Protein AF-A0A368FS95-F1 (afdb_monomer_lite)

Structure (mmCIF, N/CA/C/O backbone):
data_AF-A0A368FS95-F1
#
_entry.id   AF-A0A368FS95-F1
#
loop_
_atom_site.group_PDB
_atom_site.id
_atom_site.type_symbol
_atom_site.label_atom_id
_atom_site.label_alt_id
_atom_site.label_comp_id
_atom_site.label_asym_id
_atom_site.label_entity_id
_atom_site.label_seq_id
_atom_site.pdbx_PDB_ins_code
_atom_site.Cartn_x
_atom_site.Cartn_y
_atom_site.Cartn_z
_atom_site.occupancy
_atom_site.B_iso_or_equiv
_atom_site.auth_seq_id
_atom_site.auth_comp_id
_atom_site.auth_asym_id
_atom_site.auth_atom_id
_atom_site.pdbx_PDB_model_num
ATOM 1 N N . MET A 1 1 ? 1.425 19.452 -12.290 1.00 25.97 1 MET A N 1
ATOM 2 C CA . MET A 1 1 ? 1.099 18.019 -12.396 1.00 25.97 1 MET A CA 1
ATOM 3 C C . MET A 1 1 ? 2.419 17.287 -12.287 1.00 25.97 1 MET A C 1
ATOM 5 O O . MET A 1 1 ? 3.297 17.547 -13.099 1.00 25.97 1 MET A O 1
ATOM 9 N N . LYS A 1 2 ? 2.656 16.606 -11.173 1.00 27.77 2 LYS A N 1
ATOM 10 C CA . LYS A 1 2 ? 3.992 16.193 -10.752 1.00 27.77 2 LYS A CA 1
ATOM 11 C C . LYS A 1 2 ? 3.821 14.758 -10.257 1.00 27.77 2 LYS A C 1
ATOM 13 O O . LYS A 1 2 ? 3.167 14.538 -9.247 1.00 27.77 2 LYS A O 1
ATOM 18 N N . SER A 1 3 ? 4.196 13.835 -11.136 1.00 34.84 3 SER A N 1
ATOM 19 C CA . SER A 1 3 ? 3.917 12.409 -11.044 1.00 34.84 3 SER A CA 1
ATOM 20 C C . SER A 1 3 ? 4.800 11.733 -10.003 1.00 34.84 3 SER A C 1
ATOM 22 O O . SER A 1 3 ? 5.883 12.224 -9.679 1.00 34.84 3 SER A O 1
ATOM 24 N N . ILE A 1 4 ? 4.326 10.583 -9.523 1.00 44.59 4 ILE A N 1
ATOM 25 C CA . ILE A 1 4 ? 5.057 9.595 -8.723 1.00 44.59 4 ILE A CA 1
ATOM 26 C C . ILE A 1 4 ? 6.536 9.594 -9.111 1.00 44.59 4 ILE A C 1
ATOM 28 O O . ILE A 1 4 ? 6.865 9.210 -10.223 1.00 44.59 4 ILE A O 1
ATOM 32 N N . ARG A 1 5 ? 7.444 10.010 -8.224 1.00 46.88 5 ARG A N 1
ATOM 33 C CA . ARG A 1 5 ? 8.882 9.872 -8.485 1.00 46.88 5 ARG A CA 1
ATOM 34 C C . ARG A 1 5 ? 9.327 8.485 -8.059 1.00 46.88 5 ARG A C 1
ATOM 36 O O . ARG A 1 5 ? 9.843 8.320 -6.957 1.00 46.88 5 ARG A O 1
ATOM 43 N N . LEU A 1 6 ? 9.113 7.497 -8.926 1.00 62.00 6 LEU A N 1
ATOM 44 C CA . LEU A 1 6 ? 9.823 6.231 -8.766 1.00 62.00 6 LEU A CA 1
ATOM 45 C C . LEU A 1 6 ? 11.329 6.515 -8.919 1.00 62.00 6 LEU A C 1
ATOM 47 O O . LEU A 1 6 ? 11.703 7.406 -9.697 1.00 62.00 6 LEU A O 1
ATOM 51 N N . PRO A 1 7 ? 12.183 5.850 -8.123 1.00 66.31 7 PRO A N 1
ATOM 52 C CA . PRO A 1 7 ? 13.593 6.194 -8.043 1.00 66.31 7 PRO A CA 1
ATOM 53 C C . PRO A 1 7 ? 14.249 6.137 -9.424 1.00 66.31 7 PRO A C 1
ATOM 55 O O . PRO A 1 7 ? 14.104 5.165 -10.160 1.00 66.31 7 PRO A O 1
ATOM 58 N N . GLU A 1 8 ? 14.978 7.196 -9.786 1.00 80.12 8 GLU A N 1
ATOM 59 C CA . GLU A 1 8 ? 15.794 7.162 -10.998 1.00 80.12 8 GLU A CA 1
ATOM 60 C C . GLU A 1 8 ? 16.890 6.110 -10.822 1.00 80.12 8 GLU A C 1
ATOM 62 O O . GLU A 1 8 ? 17.510 6.012 -9.761 1.00 80.12 8 GLU A O 1
ATOM 67 N N . THR A 1 9 ? 17.160 5.348 -11.876 1.00 79.62 9 THR A N 1
ATOM 68 C CA . THR A 1 9 ? 18.248 4.371 -11.879 1.00 79.62 9 THR A CA 1
ATOM 69 C C . THR A 1 9 ? 19.207 4.674 -13.013 1.00 79.62 9 THR A C 1
ATOM 71 O O . THR A 1 9 ? 18.812 5.052 -14.119 1.00 79.62 9 THR A O 1
ATOM 74 N N . SER A 1 10 ? 20.498 4.551 -12.734 1.00 84.62 10 SER A N 1
ATOM 75 C CA . SER A 1 10 ? 21.539 4.714 -13.735 1.00 84.62 10 SER A CA 1
ATOM 76 C C . SER A 1 10 ? 22.687 3.776 -13.449 1.00 84.62 10 SER A C 1
ATOM 78 O O . SER A 1 10 ? 23.082 3.628 -12.294 1.00 84.62 10 SER A O 1
ATOM 80 N N . ASN A 1 11 ? 23.262 3.215 -14.500 1.00 84.69 11 ASN A N 1
ATOM 81 C CA . ASN A 1 11 ? 24.451 2.392 -14.403 1.00 84.69 11 ASN A CA 1
ATOM 82 C C . ASN A 1 11 ? 25.373 2.685 -15.583 1.00 84.69 11 ASN A C 1
ATOM 84 O O . ASN A 1 11 ? 24.894 2.922 -16.692 1.00 84.69 11 ASN A O 1
ATOM 88 N N . ASN A 1 12 ? 26.679 2.625 -15.338 1.00 83.81 12 ASN A N 1
ATOM 89 C CA . ASN A 1 12 ? 27.700 2.724 -16.370 1.00 83.81 12 ASN A CA 1
ATOM 90 C C . ASN A 1 12 ? 28.642 1.529 -16.238 1.00 83.81 12 ASN A C 1
ATOM 92 O O . ASN A 1 12 ? 29.345 1.405 -15.236 1.00 83.81 12 ASN A O 1
ATOM 96 N N . ASP A 1 13 ? 28.677 0.678 -17.255 1.00 81.31 13 ASP A N 1
ATOM 97 C CA . ASP A 1 13 ? 29.507 -0.526 -17.285 1.00 81.31 13 ASP A CA 1
ATOM 98 C C . ASP A 1 13 ? 30.261 -0.633 -18.621 1.00 81.31 13 ASP A C 1
ATOM 100 O O . ASP A 1 13 ? 30.094 0.169 -19.535 1.00 81.31 13 ASP A O 1
ATOM 104 N N . THR A 1 14 ? 31.129 -1.622 -18.778 1.00 81.50 14 THR A N 1
ATOM 105 C CA . THR A 1 14 ? 31.998 -1.831 -19.939 1.00 81.50 14 THR A CA 1
ATOM 106 C C . THR A 1 14 ? 31.221 -1.926 -21.253 1.00 81.50 14 THR A C 1
ATOM 108 O O . THR A 1 14 ? 31.706 -1.435 -22.275 1.00 81.50 14 THR A O 1
ATOM 111 N N . MET A 1 15 ? 30.026 -2.530 -21.228 1.00 82.38 15 MET A N 1
ATOM 112 C CA . MET A 1 15 ? 29.217 -2.818 -22.421 1.00 82.38 15 MET A CA 1
ATOM 113 C C . MET A 1 15 ? 27.905 -2.029 -22.518 1.00 82.38 15 MET A C 1
ATOM 115 O O . MET A 1 15 ? 27.348 -1.903 -23.611 1.00 82.38 15 MET A O 1
ATOM 119 N N . LEU A 1 16 ? 27.409 -1.508 -21.393 1.00 83.31 16 LEU A N 1
ATOM 120 C CA . LEU A 1 16 ? 26.091 -0.893 -21.290 1.00 83.31 16 LEU A CA 1
ATOM 121 C C . LEU A 1 16 ? 26.143 0.303 -20.338 1.00 83.31 16 LEU A C 1
ATOM 123 O O . LEU A 1 16 ? 26.479 0.144 -19.169 1.00 83.31 16 LEU A O 1
ATOM 127 N N . ASP A 1 17 ? 25.748 1.469 -20.838 1.00 87.50 17 ASP A N 1
ATOM 128 C CA . ASP A 1 17 ? 25.369 2.605 -19.997 1.00 87.50 17 ASP A CA 1
ATOM 129 C C . ASP A 1 17 ? 23.865 2.802 -20.107 1.00 87.50 17 ASP A C 1
ATOM 131 O O . ASP A 1 17 ? 23.317 2.779 -21.213 1.00 87.50 17 ASP A O 1
ATOM 135 N N . TYR A 1 18 ? 23.191 3.030 -18.987 1.00 87.75 18 TYR A N 1
ATOM 136 C CA . TYR A 1 18 ? 21.796 3.428 -19.017 1.00 87.75 18 TYR A CA 1
ATOM 137 C C . TYR A 1 18 ? 21.448 4.440 -17.937 1.00 87.75 18 TYR A C 1
ATOM 139 O O . TYR A 1 18 ? 22.040 4.486 -16.860 1.00 87.75 18 TYR A O 1
ATOM 147 N N . LYS A 1 19 ? 20.430 5.238 -18.240 1.00 89.88 19 LYS A N 1
ATOM 148 C CA . LYS A 1 19 ? 19.706 6.061 -17.280 1.00 89.88 19 LYS A CA 1
ATOM 149 C C . LYS A 1 19 ? 18.216 5.875 -17.531 1.00 89.88 19 LYS A C 1
ATOM 151 O O . LYS A 1 19 ? 17.791 5.965 -18.680 1.00 89.88 19 LYS A O 1
ATOM 156 N N . VAL A 1 20 ? 17.445 5.669 -16.472 1.00 87.19 20 VAL A N 1
ATOM 157 C CA . VAL A 1 20 ? 15.981 5.681 -16.471 1.00 87.19 20 VAL A CA 1
ATOM 158 C C . VAL A 1 20 ? 15.512 6.775 -15.522 1.00 87.19 20 VAL A C 1
ATOM 160 O O . VAL A 1 20 ? 15.996 6.874 -14.395 1.00 87.19 20 VAL A O 1
ATOM 163 N N . TRP A 1 21 ? 14.619 7.633 -16.000 1.00 87.44 21 TRP A N 1
ATOM 164 C CA . TRP A 1 21 ? 14.101 8.773 -15.250 1.00 87.44 21 TRP A CA 1
ATOM 165 C C . TRP A 1 21 ? 12.674 9.113 -15.679 1.00 87.44 21 TRP A C 1
ATOM 167 O O . TRP A 1 21 ? 12.154 8.546 -16.638 1.00 87.44 21 TRP A O 1
ATOM 177 N N . ASP A 1 22 ? 12.058 10.072 -14.983 1.00 83.56 22 ASP A N 1
ATOM 178 C CA . ASP A 1 22 ? 10.692 10.540 -15.277 1.00 83.56 22 ASP A CA 1
ATOM 179 C C . ASP A 1 22 ? 9.661 9.399 -15.283 1.00 83.56 22 ASP A C 1
ATOM 181 O O . ASP A 1 22 ? 8.761 9.337 -16.120 1.00 83.56 22 ASP A O 1
ATOM 185 N N . ILE A 1 23 ? 9.857 8.450 -14.369 1.00 80.50 23 ILE A N 1
ATOM 186 C CA . ILE A 1 23 ? 8.988 7.292 -14.213 1.00 80.50 23 ILE A CA 1
ATOM 187 C C . ILE A 1 23 ? 7.653 7.765 -13.622 1.00 80.50 23 ILE A C 1
ATOM 189 O O . ILE A 1 23 ? 7.665 8.582 -12.709 1.00 80.50 23 ILE A O 1
ATOM 193 N N . HIS A 1 24 ? 6.518 7.275 -14.115 1.00 76.94 24 HIS A N 1
ATOM 194 C CA . HIS A 1 24 ? 5.187 7.599 -13.597 1.00 76.94 24 HIS A CA 1
ATOM 195 C C . HIS A 1 24 ? 4.170 6.489 -13.876 1.00 76.94 24 HIS A C 1
ATOM 197 O O . HIS A 1 24 ? 4.343 5.729 -14.824 1.00 76.94 24 HIS A O 1
ATOM 203 N N . LEU A 1 25 ? 3.107 6.402 -13.064 1.00 79.75 25 LEU A N 1
ATOM 204 C CA . LEU A 1 25 ? 1.955 5.533 -13.338 1.00 79.75 25 LEU A CA 1
ATOM 205 C C . LEU A 1 25 ? 0.901 6.295 -14.145 1.00 79.75 25 LEU A C 1
ATOM 207 O O . LEU A 1 25 ? 0.580 7.436 -13.811 1.00 79.75 25 LEU A O 1
ATOM 211 N N . GLU A 1 26 ? 0.356 5.652 -15.172 1.00 76.62 26 GLU A N 1
ATOM 212 C CA . GLU A 1 26 ? -0.740 6.185 -15.989 1.00 76.62 26 GLU A CA 1
ATOM 213 C C . GLU A 1 26 ? -2.084 5.535 -15.633 1.00 76.62 26 GLU A C 1
ATOM 215 O O . GLU A 1 26 ? -3.048 6.250 -15.376 1.00 76.62 26 GLU A O 1
ATOM 220 N N . ASP A 1 27 ? -2.134 4.201 -15.535 1.00 77.38 27 ASP A N 1
ATOM 221 C CA . ASP A 1 27 ? -3.398 3.446 -15.471 1.00 77.38 27 ASP A CA 1
ATOM 222 C C . ASP A 1 27 ? -3.447 2.500 -14.259 1.00 77.38 27 ASP A C 1
ATOM 224 O O . ASP A 1 27 ? -3.485 1.286 -14.422 1.00 77.38 27 ASP A O 1
ATOM 228 N N . PHE A 1 28 ? -3.403 3.029 -13.034 1.00 81.25 28 PHE A N 1
ATOM 229 C CA . PHE A 1 28 ? -3.538 2.211 -11.820 1.00 81.25 28 PHE A CA 1
ATOM 230 C C . PHE A 1 28 ? -5.011 1.923 -11.504 1.00 81.25 28 PHE A C 1
ATOM 232 O O . PHE A 1 28 ? -5.815 2.852 -11.406 1.00 81.25 28 PHE A O 1
ATOM 239 N N . SER A 1 29 ? -5.364 0.654 -11.297 1.00 81.31 29 SER A N 1
ATOM 240 C CA . SER A 1 29 ? -6.719 0.268 -10.905 1.00 81.31 29 SER A CA 1
ATOM 241 C C . SER A 1 29 ? -6.751 -0.972 -10.015 1.00 81.31 29 SER A C 1
ATOM 243 O O . SER A 1 29 ? -5.975 -1.911 -10.191 1.00 81.31 29 SER A O 1
ATOM 245 N N . ILE A 1 30 ? -7.684 -0.962 -9.062 1.00 82.19 30 ILE A N 1
ATOM 246 C CA . ILE A 1 30 ? -8.030 -2.106 -8.218 1.00 82.19 30 ILE A CA 1
ATOM 247 C C . ILE A 1 30 ? -9.550 -2.285 -8.300 1.00 82.19 30 ILE A C 1
ATOM 249 O O . ILE A 1 30 ? -10.288 -1.394 -7.864 1.00 82.19 30 ILE A O 1
ATOM 253 N N . PRO A 1 31 ? -10.059 -3.399 -8.848 1.00 82.69 31 PRO A N 1
ATOM 254 C CA . PRO A 1 31 ? -11.491 -3.643 -8.874 1.00 82.69 31 PRO A CA 1
ATOM 255 C C . PRO A 1 31 ? -11.996 -3.959 -7.463 1.00 82.69 31 PRO A C 1
ATOM 257 O O . PRO A 1 31 ? -11.388 -4.738 -6.732 1.00 82.69 31 PRO A O 1
ATOM 260 N N . LYS A 1 32 ? -13.167 -3.425 -7.088 1.00 75.38 32 LYS A N 1
ATOM 261 C CA . LYS A 1 32 ? -13.783 -3.712 -5.775 1.00 75.38 32 LYS A CA 1
ATOM 262 C C . LYS A 1 32 ? -13.974 -5.212 -5.532 1.00 75.38 32 LYS A C 1
ATOM 264 O O . LYS A 1 32 ? -13.800 -5.684 -4.415 1.00 75.38 32 LYS A O 1
ATOM 269 N N . SER A 1 33 ? -14.303 -5.968 -6.582 1.00 81.25 33 SER A N 1
ATOM 270 C CA . SER A 1 33 ? -14.441 -7.428 -6.522 1.00 81.25 33 SER A CA 1
ATOM 271 C C . SER A 1 33 ? -13.129 -8.160 -6.237 1.00 81.25 33 SER A C 1
ATOM 273 O O . SER A 1 33 ? -13.178 -9.291 -5.761 1.00 81.25 33 SER A O 1
ATOM 275 N N . GLY A 1 34 ? -11.988 -7.528 -6.522 1.00 83.50 34 GLY A N 1
ATOM 276 C CA . GLY A 1 34 ? -10.656 -8.077 -6.293 1.00 83.50 34 GLY A CA 1
ATOM 277 C C . GLY A 1 34 ? -10.191 -7.966 -4.841 1.00 83.50 34 GLY A C 1
ATOM 278 O O . GLY A 1 34 ? -9.199 -8.594 -4.486 1.00 83.50 34 GLY A O 1
ATOM 279 N N . VAL A 1 35 ? -10.896 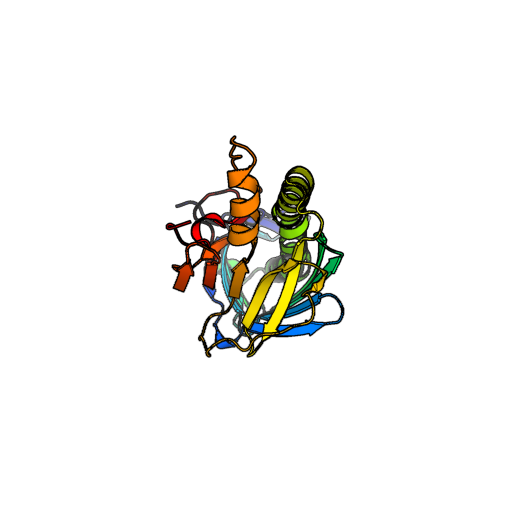-7.213 -3.985 1.00 86.56 35 VAL A N 1
ATOM 280 C CA . VAL A 1 35 ? -10.551 -7.043 -2.567 1.00 86.56 35 VAL A CA 1
ATOM 281 C C . VAL A 1 35 ? -11.346 -8.022 -1.708 1.00 86.56 35 VAL A C 1
ATOM 283 O O . VAL A 1 35 ? -12.575 -8.087 -1.760 1.00 86.56 35 VAL A O 1
ATOM 286 N N . SER A 1 36 ? -10.650 -8.779 -0.866 1.00 86.94 36 SER A N 1
ATOM 287 C CA . SER A 1 36 ? -11.277 -9.689 0.085 1.00 86.94 36 SER A CA 1
ATOM 288 C C . SER A 1 36 ? -10.580 -9.680 1.438 1.00 86.94 36 SER A C 1
ATOM 290 O O . SER A 1 36 ? -9.388 -9.399 1.555 1.00 86.94 36 SER A O 1
ATOM 292 N N . PHE A 1 37 ? -11.352 -10.011 2.469 1.00 87.94 37 PHE A N 1
ATOM 293 C CA . PHE A 1 37 ? -10.918 -10.001 3.857 1.00 87.94 37 PHE A CA 1
ATOM 294 C C . PHE A 1 37 ? -11.205 -11.355 4.501 1.00 87.94 37 PHE A C 1
ATOM 296 O O . PHE A 1 37 ? -12.286 -11.923 4.310 1.00 87.94 37 PHE A O 1
ATOM 303 N N . LYS A 1 38 ? -10.259 -11.864 5.288 1.00 88.25 38 LYS A N 1
ATOM 304 C CA . LYS A 1 38 ? -10.421 -13.071 6.105 1.00 88.25 38 LYS A CA 1
ATOM 305 C C . LYS A 1 38 ? -9.934 -12.799 7.522 1.00 88.25 38 LYS A C 1
ATOM 307 O O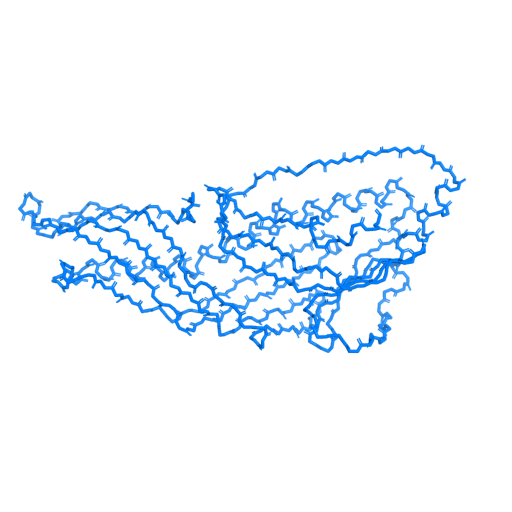 . LYS A 1 38 ? -8.844 -12.262 7.709 1.00 88.25 38 LYS A O 1
ATOM 312 N N . ASP A 1 39 ? -10.727 -13.196 8.510 1.00 85.69 39 ASP A N 1
ATOM 313 C CA . ASP A 1 39 ? -10.309 -13.128 9.910 1.00 85.69 39 ASP A CA 1
ATOM 314 C C . ASP A 1 39 ? -9.117 -14.060 10.168 1.00 85.69 39 ASP A C 1
ATOM 316 O O 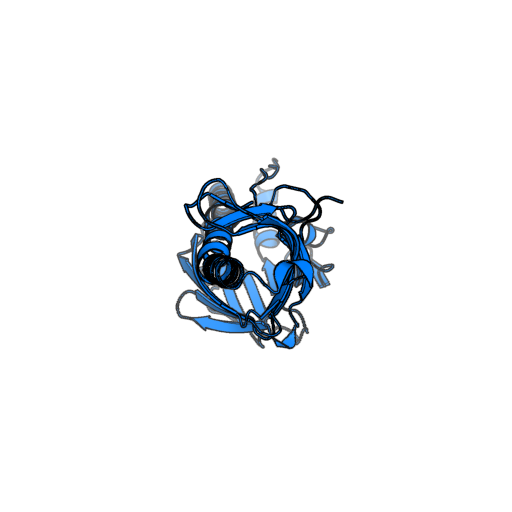. ASP A 1 39 ? -9.051 -15.187 9.670 1.00 85.69 39 ASP A O 1
ATOM 320 N N . MET A 1 40 ? -8.189 -13.592 10.998 1.00 87.81 40 MET A N 1
ATOM 321 C CA . MET A 1 40 ? -7.091 -14.376 11.551 1.00 87.81 40 MET A CA 1
ATOM 322 C C . MET A 1 40 ? -7.091 -14.250 13.075 1.00 87.81 40 MET A C 1
ATOM 324 O O . MET A 1 40 ? -7.643 -13.312 13.648 1.00 87.81 40 MET A O 1
ATOM 328 N N . ASN A 1 41 ? -6.418 -15.173 13.764 1.00 83.19 41 ASN A N 1
ATOM 329 C CA . ASN A 1 41 ? -6.198 -15.007 15.197 1.00 83.19 41 ASN A CA 1
ATOM 330 C C . ASN A 1 41 ? -5.330 -13.759 15.444 1.00 83.19 41 ASN A C 1
ATOM 332 O O . ASN A 1 41 ? -4.167 -13.736 15.038 1.00 83.19 41 ASN A O 1
ATOM 336 N N . ASN A 1 42 ? -5.903 -12.741 16.095 1.00 83.56 42 ASN A N 1
ATOM 337 C CA . ASN A 1 42 ? -5.288 -11.428 16.323 1.00 83.56 42 ASN A CA 1
ATOM 338 C C . ASN A 1 42 ? -4.801 -10.733 15.039 1.00 83.56 42 ASN A C 1
ATOM 340 O O . ASN A 1 42 ? -3.721 -10.141 15.009 1.00 83.56 42 ASN A O 1
ATOM 344 N N . GLY A 1 43 ? -5.584 -10.823 13.966 1.00 88.06 43 GLY A N 1
ATOM 345 C CA . GLY A 1 43 ? -5.265 -10.128 12.730 1.00 88.06 43 GLY A CA 1
ATOM 346 C C . GLY A 1 43 ? -6.326 -10.274 11.653 1.00 88.06 43 GLY A C 1
ATOM 347 O O . GLY A 1 43 ? -7.352 -10.928 11.834 1.00 88.06 43 GLY A O 1
ATOM 348 N N . ILE A 1 44 ? -6.028 -9.694 10.501 1.00 90.62 44 ILE A N 1
ATOM 349 C CA . ILE A 1 44 ? -6.818 -9.812 9.283 1.00 90.62 44 ILE A CA 1
ATOM 350 C C . ILE A 1 44 ? -5.893 -10.117 8.112 1.00 90.62 44 ILE A C 1
ATOM 352 O O . ILE A 1 44 ? -4.791 -9.576 8.005 1.00 90.62 44 ILE A O 1
ATOM 356 N N . HIS A 1 45 ? -6.354 -10.991 7.229 1.00 92.00 45 HIS A N 1
ATOM 357 C CA . HIS A 1 45 ? -5.748 -11.221 5.929 1.00 92.00 45 HIS A CA 1
ATOM 358 C C . HIS A 1 45 ? -6.549 -10.452 4.886 1.00 92.00 45 HIS A C 1
ATOM 360 O O . HIS A 1 45 ? -7.732 -10.728 4.686 1.00 92.00 45 HIS A O 1
ATOM 366 N N . VAL A 1 46 ? -5.903 -9.481 4.256 1.00 91.38 46 VAL A N 1
ATOM 367 C CA . VAL A 1 46 ? -6.407 -8.740 3.106 1.00 91.38 46 VAL A CA 1
ATOM 368 C C . VAL A 1 46 ? -5.753 -9.328 1.864 1.00 91.38 46 VAL A C 1
ATOM 370 O O . VAL A 1 46 ? -4.530 -9.442 1.798 1.00 91.38 46 VAL A O 1
ATOM 373 N N . LEU A 1 47 ? -6.568 -9.709 0.891 1.00 91.19 47 LEU A N 1
ATOM 374 C CA . LEU A 1 47 ? -6.104 -10.169 -0.409 1.00 91.19 47 LEU A CA 1
ATOM 375 C C . LEU A 1 47 ? -6.685 -9.244 -1.472 1.00 91.19 47 LEU A C 1
ATOM 377 O O . LEU A 1 47 ? -7.908 -9.101 -1.548 1.00 91.19 47 LEU A O 1
ATOM 381 N N . VAL A 1 48 ? -5.809 -8.628 -2.259 1.00 90.94 48 VAL A N 1
ATOM 382 C CA . VAL A 1 48 ? -6.163 -7.791 -3.406 1.00 90.94 48 VAL A CA 1
ATOM 383 C C . VAL A 1 48 ? -5.698 -8.504 -4.669 1.00 90.94 48 VAL A C 1
ATOM 385 O O . VAL A 1 48 ? -4.522 -8.810 -4.806 1.00 90.94 48 VAL A O 1
ATOM 388 N N . THR A 1 49 ? -6.628 -8.781 -5.570 1.00 92.19 49 THR A N 1
ATOM 389 C CA . THR A 1 49 ? -6.420 -9.481 -6.847 1.00 92.19 49 THR A CA 1
ATOM 390 C C . THR A 1 49 ? -6.874 -8.598 -7.998 1.00 92.19 49 THR A C 1
ATOM 392 O O . THR A 1 49 ? -7.552 -7.590 -7.773 1.00 92.19 49 THR A O 1
ATOM 395 N N . ASP A 1 50 ? -6.492 -8.973 -9.220 1.00 90.31 50 ASP A N 1
ATOM 396 C CA . ASP A 1 50 ? -6.815 -8.232 -10.442 1.00 90.31 50 ASP A CA 1
ATOM 397 C C . ASP A 1 50 ? -6.336 -6.767 -10.391 1.00 90.31 50 ASP A C 1
ATOM 399 O O . ASP A 1 50 ? -6.953 -5.873 -10.971 1.00 90.31 50 ASP A O 1
ATOM 403 N N . LEU A 1 51 ? -5.242 -6.497 -9.664 1.00 87.38 51 LEU A N 1
ATOM 404 C CA . LEU A 1 51 ? -4.612 -5.181 -9.661 1.00 87.38 51 LEU A CA 1
ATOM 405 C C . LEU A 1 51 ? -3.925 -4.976 -11.011 1.00 87.38 51 LEU A C 1
ATOM 407 O O . LEU A 1 51 ? -3.087 -5.780 -11.413 1.00 87.38 51 LEU A O 1
ATOM 411 N N . MET A 1 52 ? -4.257 -3.877 -11.684 1.00 89.06 52 MET A N 1
ATOM 412 C CA . MET A 1 52 ? -3.677 -3.525 -12.978 1.00 89.06 52 MET A CA 1
ATOM 413 C C . MET A 1 52 ? -2.956 -2.190 -12.880 1.00 89.06 52 MET A C 1
ATOM 415 O O . MET A 1 52 ? -3.449 -1.253 -12.243 1.00 89.06 52 MET A O 1
ATOM 419 N N . PHE A 1 53 ? -1.797 -2.084 -13.526 1.00 87.00 53 PHE A N 1
ATOM 420 C CA . PHE A 1 53 ? -1.106 -0.807 -13.648 1.00 87.00 53 PHE A CA 1
ATOM 421 C C . PHE A 1 53 ? -0.289 -0.692 -14.929 1.00 87.00 53 PHE A C 1
ATOM 423 O O . PHE A 1 53 ? 0.271 -1.666 -15.426 1.00 87.00 53 PHE A O 1
ATOM 430 N N . ARG A 1 54 ? -0.146 0.541 -15.420 1.00 87.56 54 ARG A N 1
ATOM 431 C CA . ARG A 1 54 ? 0.849 0.896 -16.436 1.00 87.56 54 ARG A CA 1
ATOM 432 C C . ARG A 1 54 ? 1.809 1.934 -15.885 1.00 87.56 54 ARG A C 1
ATOM 434 O O . ARG A 1 54 ? 1.371 3.002 -15.457 1.00 87.56 54 ARG A O 1
ATOM 441 N N . ALA A 1 55 ? 3.101 1.630 -15.931 1.00 86.62 55 ALA A N 1
ATOM 442 C CA . ALA A 1 55 ? 4.176 2.563 -15.627 1.00 86.62 55 ALA A CA 1
ATOM 443 C C . ALA A 1 55 ? 4.923 2.950 -16.906 1.00 86.62 55 ALA A C 1
ATOM 445 O O . ALA A 1 55 ? 5.235 2.097 -17.736 1.00 86.62 55 ALA A O 1
ATOM 446 N N . VAL A 1 56 ? 5.252 4.228 -17.053 1.00 86.38 56 VAL A N 1
ATOM 447 C CA . VAL A 1 56 ? 6.014 4.759 -18.187 1.00 86.38 56 VAL A CA 1
ATOM 448 C C . VAL A 1 56 ? 7.243 5.486 -17.666 1.00 86.38 56 VAL A C 1
ATOM 450 O O . VAL A 1 56 ? 7.170 6.205 -16.675 1.00 86.38 56 VAL A O 1
ATOM 453 N N . ALA A 1 57 ? 8.381 5.299 -18.331 1.00 88.12 57 ALA A N 1
ATOM 454 C CA . ALA A 1 57 ? 9.642 5.947 -17.999 1.00 88.12 57 ALA A CA 1
ATOM 455 C C . ALA A 1 57 ? 10.395 6.397 -19.249 1.00 88.12 57 ALA A C 1
ATOM 457 O O . ALA A 1 57 ? 10.343 5.750 -20.299 1.00 88.12 57 ALA A O 1
ATOM 458 N N . LYS A 1 58 ? 11.185 7.463 -19.116 1.00 89.56 58 LYS A N 1
ATOM 459 C CA . LYS A 1 58 ? 12.179 7.848 -20.121 1.00 89.56 58 LYS A CA 1
ATOM 460 C C . LYS A 1 58 ? 13.470 7.095 -19.873 1.00 89.56 58 LYS A C 1
ATOM 462 O O . LYS A 1 58 ? 13.905 6.944 -18.733 1.00 89.56 58 LYS A O 1
ATOM 467 N N . ALA A 1 59 ? 14.110 6.672 -20.954 1.00 89.88 59 ALA A N 1
ATOM 468 C CA . ALA A 1 59 ? 15.401 6.022 -20.895 1.00 89.88 59 ALA A CA 1
ATOM 469 C C . ALA A 1 59 ? 16.395 6.613 -21.896 1.00 89.88 59 ALA A C 1
ATOM 471 O O . ALA A 1 59 ? 16.050 7.132 -22.962 1.00 89.88 59 ALA A O 1
ATOM 472 N N . ARG A 1 60 ? 17.667 6.485 -21.535 1.00 89.12 60 ARG A N 1
ATOM 473 C CA . ARG A 1 60 ? 18.832 6.688 -22.388 1.00 89.12 60 ARG A CA 1
ATOM 474 C C . ARG A 1 60 ? 19.709 5.474 -22.216 1.00 89.12 60 ARG A C 1
ATOM 476 O O . ARG A 1 60 ? 20.007 5.102 -21.087 1.00 89.12 60 ARG A O 1
ATOM 483 N N . VAL A 1 61 ? 20.125 4.894 -23.328 1.00 87.19 61 VAL A N 1
ATOM 484 C CA . VAL A 1 61 ? 20.896 3.655 -23.370 1.00 87.19 61 VAL A CA 1
ATOM 485 C C . VAL A 1 61 ? 22.074 3.865 -24.301 1.00 87.19 61 VAL A C 1
ATOM 487 O O . VAL A 1 61 ? 21.911 4.446 -25.368 1.00 87.19 61 VAL A O 1
ATOM 490 N N . ALA A 1 62 ? 23.258 3.404 -23.926 1.00 87.38 62 ALA A N 1
ATOM 491 C CA . ALA A 1 62 ? 24.401 3.340 -24.819 1.00 87.38 62 ALA A CA 1
ATOM 492 C C . ALA A 1 62 ? 24.994 1.930 -24.790 1.00 87.38 62 ALA A C 1
ATOM 494 O O . ALA A 1 62 ? 25.390 1.449 -23.730 1.00 87.38 62 ALA A O 1
ATOM 495 N N . VAL A 1 63 ? 25.044 1.269 -25.949 1.00 83.06 63 VAL A N 1
ATOM 496 C CA . VAL A 1 63 ? 25.530 -0.115 -26.086 1.00 83.06 63 VAL A CA 1
ATOM 497 C C . VAL A 1 63 ? 26.781 -0.137 -26.955 1.00 83.06 63 VAL A C 1
ATOM 499 O O . VAL A 1 63 ? 26.833 0.518 -27.996 1.00 83.06 63 VAL A O 1
ATOM 502 N N . GLY A 1 64 ? 27.798 -0.885 -26.534 1.00 80.88 64 GLY A N 1
ATOM 503 C CA . GLY A 1 64 ? 29.061 -1.036 -27.259 1.00 80.88 64 GLY A CA 1
ATOM 504 C C . GLY A 1 64 ? 30.248 -1.178 -26.312 1.00 80.88 64 GLY A C 1
ATOM 505 O O . GLY A 1 64 ? 30.088 -1.157 -25.098 1.00 80.88 64 GLY A O 1
ATOM 506 N N . VAL A 1 65 ? 31.456 -1.323 -26.853 1.00 82.50 65 VAL A N 1
ATOM 507 C CA . VAL A 1 65 ? 32.648 -1.595 -26.035 1.00 82.50 65 VAL A CA 1
ATOM 508 C C . VAL A 1 65 ? 33.299 -0.292 -25.571 1.00 82.50 65 VAL A C 1
ATOM 510 O O . VAL A 1 65 ? 33.795 0.498 -26.377 1.00 82.50 65 VAL A O 1
ATOM 513 N N . SER A 1 66 ? 33.340 -0.086 -24.254 1.00 80.38 66 SER A N 1
ATOM 514 C CA . SER A 1 66 ? 34.042 1.018 -23.589 1.00 80.38 66 SER A CA 1
ATOM 515 C C . SER A 1 66 ? 33.688 2.400 -24.163 1.00 80.38 66 SER A C 1
ATOM 517 O O . SER A 1 66 ? 32.607 2.912 -23.896 1.00 80.38 66 SER A O 1
ATOM 519 N N . ARG A 1 67 ? 34.590 3.030 -24.934 1.00 78.44 67 ARG A N 1
ATOM 520 C CA . ARG A 1 67 ? 34.399 4.382 -25.495 1.00 78.44 67 ARG A CA 1
ATOM 521 C C . ARG A 1 67 ? 33.639 4.396 -26.830 1.00 78.44 67 ARG A C 1
ATOM 523 O O . ARG A 1 67 ? 33.299 5.473 -27.303 1.00 78.44 67 ARG A O 1
ATOM 530 N N . LEU A 1 68 ? 33.374 3.236 -27.437 1.00 81.94 68 LEU A N 1
ATOM 531 C CA . LEU A 1 68 ? 32.720 3.097 -28.748 1.00 81.94 68 LEU A CA 1
ATOM 532 C C . LEU A 1 68 ? 31.236 2.714 -28.618 1.00 81.94 68 LEU A C 1
ATOM 534 O O . LEU A 1 68 ? 30.740 1.854 -29.344 1.00 81.94 68 LEU A O 1
ATOM 538 N N . LYS A 1 69 ? 30.523 3.317 -27.663 1.00 82.56 69 LYS A N 1
ATOM 539 C CA . LYS A 1 69 ? 29.099 3.037 -27.437 1.00 82.56 69 LYS A CA 1
ATOM 540 C C . LYS A 1 69 ? 28.215 3.876 -28.352 1.00 82.56 69 LYS A C 1
ATOM 542 O O . LYS A 1 69 ? 28.408 5.085 -28.475 1.00 82.56 69 LYS A O 1
ATOM 547 N N . ALA A 1 70 ? 27.208 3.242 -28.942 1.00 83.69 70 ALA A N 1
ATOM 548 C CA . ALA A 1 70 ? 26.162 3.916 -29.698 1.00 83.69 70 ALA A CA 1
ATOM 549 C C . ALA A 1 70 ? 24.989 4.246 -28.770 1.00 83.69 70 ALA A C 1
ATOM 551 O O . ALA A 1 70 ? 24.464 3.363 -28.092 1.00 83.69 70 ALA A O 1
ATOM 552 N N . GLY A 1 71 ? 24.604 5.523 -28.725 1.00 84.00 71 GLY A N 1
ATOM 553 C CA . GLY A 1 71 ? 23.538 6.026 -27.862 1.00 84.00 71 GLY A CA 1
ATOM 554 C C . GLY A 1 71 ? 22.155 5.963 -28.511 1.00 84.00 71 GLY A C 1
ATOM 555 O O . GLY A 1 71 ? 22.001 6.233 -29.699 1.00 84.00 71 GLY A O 1
ATOM 556 N N . MET A 1 72 ? 21.147 5.666 -27.700 1.00 86.19 72 MET A N 1
ATOM 557 C CA . MET A 1 72 ? 19.733 5.580 -28.049 1.00 86.19 72 MET A CA 1
ATOM 558 C C . MET A 1 72 ? 18.913 6.233 -26.933 1.00 86.19 72 MET A C 1
ATOM 560 O O . MET A 1 72 ? 19.271 6.148 -25.758 1.00 86.19 72 MET A O 1
ATOM 564 N N . ASN A 1 73 ? 17.806 6.875 -27.294 1.00 86.69 73 ASN A N 1
ATOM 565 C CA . ASN A 1 73 ? 16.853 7.461 -26.354 1.00 86.69 73 ASN A CA 1
ATOM 566 C C . ASN A 1 73 ? 15.442 6.997 -26.715 1.00 86.69 73 ASN A C 1
ATOM 568 O O . ASN A 1 73 ? 15.164 6.683 -27.877 1.00 86.69 73 ASN A O 1
ATOM 572 N N . GLY A 1 74 ? 14.549 7.005 -25.734 1.00 87.19 74 GLY A N 1
ATOM 573 C CA . GLY A 1 74 ? 13.169 6.591 -25.928 1.00 87.19 74 GLY A CA 1
ATOM 574 C C . GLY A 1 74 ? 12.448 6.363 -24.609 1.00 87.19 74 GLY A C 1
ATOM 575 O O . GLY A 1 74 ? 12.909 6.791 -23.551 1.00 87.19 74 GLY A O 1
ATOM 576 N N . GLU A 1 75 ? 11.341 5.637 -24.685 1.00 88.31 75 GLU A N 1
ATOM 577 C CA . GLU A 1 75 ? 10.511 5.283 -23.534 1.00 88.31 75 GLU A CA 1
ATOM 578 C C . GLU A 1 75 ? 10.520 3.775 -23.278 1.00 88.31 75 GLU A C 1
ATOM 580 O O . GLU A 1 75 ? 10.652 2.962 -24.206 1.00 88.31 75 GLU A O 1
ATOM 585 N N . VAL A 1 76 ? 10.362 3.445 -21.999 1.00 88.62 76 VAL A N 1
ATOM 586 C CA . VAL A 1 76 ? 10.096 2.116 -21.456 1.00 88.62 76 VAL A CA 1
ATOM 587 C C . VAL A 1 76 ? 8.694 2.146 -20.866 1.00 88.62 76 VAL A C 1
ATOM 589 O O . VAL A 1 76 ? 8.360 3.074 -20.128 1.00 88.62 76 VAL A O 1
ATOM 592 N N . ARG A 1 77 ? 7.890 1.131 -21.163 1.00 90.06 77 ARG A N 1
ATOM 593 C CA . ARG A 1 77 ? 6.587 0.914 -20.539 1.00 90.06 77 ARG A CA 1
ATOM 594 C C . ARG A 1 77 ? 6.592 -0.431 -19.834 1.00 90.06 77 ARG A C 1
ATOM 596 O O . ARG A 1 77 ? 7.067 -1.417 -20.391 1.00 90.06 77 ARG A O 1
ATOM 603 N N . VAL A 1 78 ? 6.093 -0.446 -18.608 1.00 89.81 78 VAL A N 1
ATOM 604 C CA . VAL A 1 78 ? 5.856 -1.656 -17.826 1.00 89.81 78 VAL A CA 1
ATOM 605 C C . VAL A 1 78 ? 4.353 -1.764 -17.648 1.00 89.81 78 VAL A C 1
ATOM 607 O O . VAL A 1 78 ? 3.747 -0.933 -16.972 1.00 89.81 78 VAL A O 1
ATOM 610 N N . ASN A 1 79 ? 3.764 -2.758 -18.295 1.00 91.44 79 ASN A N 1
ATOM 611 C CA . ASN A 1 79 ? 2.358 -3.094 -18.164 1.00 91.44 79 ASN A CA 1
ATOM 612 C C . ASN A 1 79 ? 2.226 -4.246 -17.171 1.00 91.44 79 ASN A C 1
ATOM 614 O O . ASN A 1 79 ? 3.001 -5.198 -17.215 1.00 91.44 79 ASN A O 1
ATOM 618 N N . CYS A 1 80 ? 1.250 -4.151 -16.284 1.00 91.00 80 CYS A N 1
ATOM 619 C CA . CYS A 1 80 ? 0.846 -5.213 -15.388 1.00 91.00 80 CYS A CA 1
ATOM 620 C C . CYS A 1 80 ? -0.652 -5.422 -15.583 1.00 91.00 80 CYS A C 1
ATOM 622 O O . CYS A 1 80 ? -1.454 -4.565 -15.200 1.00 91.00 80 CYS A O 1
ATOM 624 N N . ASP A 1 81 ? -1.006 -6.543 -16.206 1.00 89.31 81 ASP A N 1
ATOM 625 C CA . ASP A 1 81 ? -2.400 -6.903 -16.479 1.00 89.31 81 ASP A CA 1
ATOM 626 C C . ASP A 1 81 ? -3.017 -7.717 -15.331 1.00 89.31 81 ASP A C 1
ATOM 628 O O . ASP A 1 81 ? -4.235 -7.867 -15.263 1.00 89.31 81 ASP A O 1
ATOM 632 N N . TYR A 1 82 ? -2.178 -8.240 -14.432 1.00 91.56 82 TYR A N 1
ATOM 633 C CA . TYR A 1 82 ? -2.590 -8.961 -13.238 1.00 91.56 82 TYR A CA 1
ATOM 634 C C . TYR A 1 82 ? -1.519 -8.857 -12.148 1.00 91.56 82 TYR A C 1
ATOM 636 O O . TYR A 1 82 ? -0.352 -9.197 -12.357 1.00 91.56 82 TYR A O 1
ATOM 644 N N . ALA A 1 83 ? -1.938 -8.436 -10.960 1.00 91.62 83 ALA A N 1
ATOM 645 C CA . ALA A 1 83 ? -1.153 -8.543 -9.746 1.00 91.62 83 ALA A CA 1
ATOM 646 C C . ALA A 1 83 ? -2.021 -8.967 -8.560 1.00 91.62 83 ALA A C 1
ATOM 648 O O . ALA A 1 83 ? -3.204 -8.627 -8.452 1.00 91.62 83 ALA A O 1
ATOM 649 N N . GLU A 1 84 ? -1.381 -9.689 -7.650 1.00 93.94 84 GLU A N 1
ATOM 650 C CA . GLU A 1 84 ? -1.922 -10.156 -6.388 1.00 93.94 84 GLU A CA 1
ATOM 651 C C . GLU A 1 84 ? -1.096 -9.574 -5.239 1.00 93.94 84 GLU A C 1
ATOM 653 O O . GLU A 1 84 ? 0.106 -9.808 -5.142 1.00 93.94 84 GLU A O 1
ATOM 658 N N . LEU A 1 85 ? -1.746 -8.823 -4.355 1.00 93.12 85 LEU A N 1
ATOM 659 C CA . LEU A 1 85 ? -1.174 -8.297 -3.121 1.00 93.12 85 LEU A CA 1
ATOM 660 C C . LEU A 1 85 ? -1.793 -9.041 -1.930 1.00 93.12 85 LEU A C 1
ATOM 662 O O . LEU A 1 85 ? -2.984 -8.906 -1.638 1.00 93.12 85 LEU A O 1
ATOM 666 N N . ASP A 1 86 ? -0.963 -9.803 -1.223 1.00 94.44 86 ASP A N 1
ATOM 667 C CA . ASP A 1 86 ? -1.278 -10.467 0.042 1.00 94.44 86 ASP A CA 1
ATOM 668 C C . ASP A 1 86 ? -0.759 -9.597 1.195 1.00 94.44 86 ASP A C 1
ATOM 670 O O . ASP A 1 86 ? 0.439 -9.333 1.323 1.00 94.44 86 ASP A O 1
ATOM 674 N N . LEU A 1 87 ? -1.684 -9.131 2.031 1.00 94.00 87 LEU A N 1
ATOM 675 C CA . LEU A 1 87 ? -1.408 -8.276 3.175 1.00 94.00 87 LEU A CA 1
ATOM 676 C C . LEU A 1 87 ? -1.997 -8.899 4.441 1.00 94.00 87 LEU A C 1
ATOM 678 O O . LEU A 1 87 ? -3.211 -8.961 4.632 1.00 94.00 87 LEU A O 1
ATOM 682 N N . LYS A 1 88 ? -1.138 -9.317 5.367 1.00 94.56 88 LYS A N 1
ATOM 683 C CA . LYS A 1 88 ? -1.539 -9.824 6.685 1.00 94.56 88 LYS A CA 1
ATOM 684 C C . LYS A 1 88 ? -1.243 -8.776 7.736 1.00 94.56 88 LYS A C 1
ATOM 686 O O . LYS A 1 88 ? -0.086 -8.499 8.029 1.00 94.56 88 LYS A O 1
ATOM 691 N N . LEU A 1 89 ? -2.285 -8.227 8.340 1.00 92.50 89 LEU A N 1
ATOM 692 C CA . LEU A 1 89 ? -2.166 -7.260 9.423 1.00 92.50 89 LEU A CA 1
ATOM 693 C C . LEU A 1 89 ? -2.396 -7.988 10.741 1.00 92.50 89 LEU A C 1
ATOM 695 O O . LEU A 1 89 ? -3.519 -8.384 11.046 1.00 92.50 89 LEU A O 1
ATOM 699 N N . LYS A 1 90 ? -1.336 -8.184 11.522 1.00 92.12 90 LYS A N 1
ATOM 700 C CA . LYS A 1 90 ? -1.442 -8.700 12.892 1.00 92.12 90 LYS A CA 1
ATOM 701 C C . LYS A 1 90 ? -1.484 -7.535 13.857 1.00 92.12 90 LYS A C 1
ATOM 703 O O . LYS A 1 90 ? -0.761 -6.566 13.655 1.00 92.12 90 LYS A O 1
ATOM 708 N N . TRP A 1 91 ? -2.274 -7.628 14.915 1.00 87.88 91 TRP A N 1
ATOM 709 C CA . TRP A 1 91 ? -2.334 -6.578 15.925 1.00 87.88 91 TRP A CA 1
ATOM 710 C C . TRP A 1 91 ? -2.030 -7.095 17.327 1.00 87.88 91 TRP A C 1
ATOM 712 O O . TRP A 1 91 ? -2.444 -8.182 17.726 1.00 87.88 91 TRP A O 1
ATOM 722 N N . ASP A 1 92 ? -1.352 -6.249 18.096 1.00 84.62 92 ASP A N 1
ATOM 723 C CA . ASP A 1 92 ? -1.207 -6.350 19.544 1.00 84.62 92 ASP A CA 1
ATOM 724 C C . ASP A 1 92 ? -1.671 -5.026 20.172 1.00 84.62 92 ASP A C 1
ATOM 726 O O . ASP A 1 92 ? -0.954 -4.020 20.242 1.00 84.62 92 ASP A O 1
ATOM 730 N N . GLY A 1 93 ? -2.952 -4.985 20.542 1.00 81.19 93 GLY A N 1
ATOM 731 C CA . GLY A 1 93 ? -3.609 -3.786 21.054 1.00 81.19 93 GLY A CA 1
ATOM 732 C C . GLY A 1 93 ? -3.672 -2.646 20.029 1.00 81.19 93 GLY A C 1
ATOM 733 O O . GLY A 1 93 ? -4.541 -2.632 19.166 1.00 81.19 93 GLY A O 1
ATOM 734 N N . PHE A 1 94 ? -2.787 -1.656 20.174 1.00 84.50 94 PHE A N 1
ATOM 735 C CA . PHE A 1 94 ? -2.715 -0.451 19.322 1.00 84.50 94 PHE A CA 1
ATOM 736 C C . PHE A 1 94 ? -1.489 -0.465 18.397 1.00 84.50 94 PHE A C 1
ATOM 738 O O . PHE A 1 94 ? -1.057 0.586 17.929 1.00 84.50 94 PHE A O 1
ATOM 745 N N . ASN A 1 95 ? -0.874 -1.630 18.204 1.00 89.62 95 ASN A N 1
ATOM 746 C CA . ASN A 1 95 ? 0.253 -1.806 17.303 1.00 89.62 95 ASN A CA 1
ATOM 747 C C . ASN A 1 95 ? -0.115 -2.822 16.227 1.00 89.62 95 ASN A C 1
ATOM 749 O O . ASN A 1 95 ? -0.566 -3.917 16.562 1.00 89.62 95 ASN A O 1
ATOM 753 N N . ILE A 1 96 ? 0.074 -2.455 14.965 1.00 91.38 96 ILE A N 1
ATOM 754 C CA . ILE A 1 96 ? -0.156 -3.300 13.799 1.00 91.38 96 ILE A CA 1
ATOM 755 C C . ILE A 1 96 ? 1.198 -3.678 13.206 1.00 91.38 96 ILE A C 1
ATOM 757 O O . ILE A 1 96 ? 2.042 -2.823 12.953 1.00 91.38 96 ILE A O 1
ATOM 761 N N . THR A 1 97 ? 1.391 -4.966 12.967 1.00 94.25 97 THR A N 1
ATOM 762 C CA . THR A 1 97 ? 2.543 -5.519 12.262 1.00 94.25 97 THR A CA 1
ATOM 763 C C . THR A 1 97 ? 2.058 -6.078 10.927 1.00 94.25 97 THR A C 1
ATOM 765 O O . THR A 1 97 ? 1.417 -7.139 10.916 1.00 94.25 97 THR A O 1
ATOM 768 N N . PRO A 1 98 ? 2.304 -5.369 9.812 1.00 93.94 98 PRO A N 1
ATOM 769 C CA . PRO A 1 98 ? 1.991 -5.869 8.484 1.00 93.94 98 PRO A CA 1
ATOM 770 C C . PRO A 1 98 ? 3.018 -6.917 8.040 1.00 93.94 98 PRO A C 1
ATOM 772 O O . PRO A 1 98 ? 4.209 -6.815 8.319 1.00 93.94 98 PRO A O 1
ATOM 775 N N . VAL A 1 99 ? 2.549 -7.926 7.317 1.00 94.38 99 VAL A N 1
ATOM 776 C CA . VAL A 1 99 ? 3.368 -8.816 6.494 1.00 94.38 99 VAL A CA 1
ATOM 777 C C . VAL A 1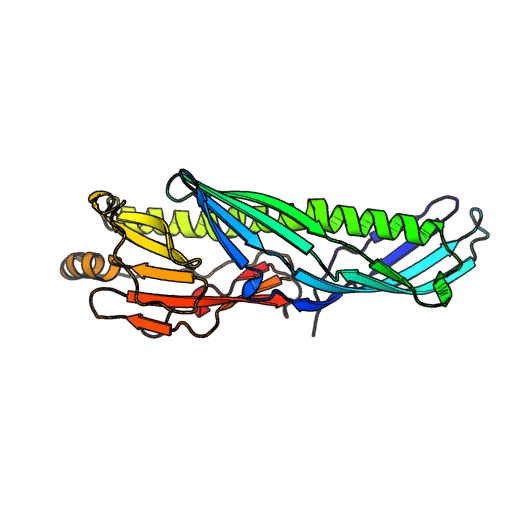 99 ? 2.806 -8.716 5.091 1.00 94.38 99 VAL A C 1
ATOM 779 O O . VAL A 1 99 ? 1.627 -9.007 4.889 1.00 94.38 99 VAL A O 1
ATOM 782 N N . VAL A 1 100 ? 3.631 -8.263 4.158 1.00 93.62 100 VAL A N 1
ATOM 783 C CA . VAL A 1 100 ? 3.204 -7.877 2.815 1.00 93.62 100 VAL A CA 1
ATOM 784 C C . VAL A 1 100 ? 3.971 -8.702 1.796 1.00 93.62 100 VAL A C 1
ATOM 786 O O . VAL A 1 100 ? 5.1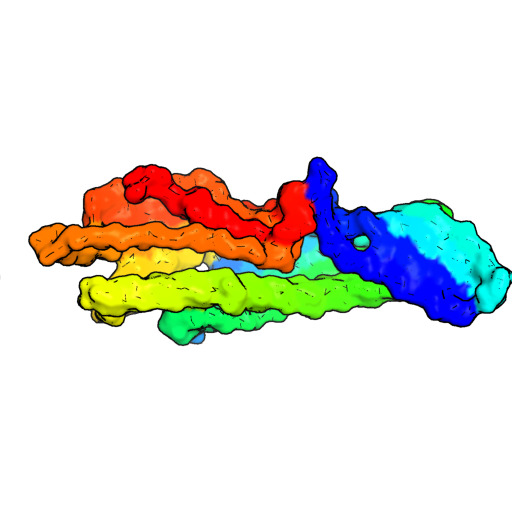83 -8.859 1.915 1.00 93.62 100 VAL A O 1
ATOM 789 N N . SER A 1 101 ? 3.274 -9.214 0.793 1.00 93.75 101 SER A N 1
ATOM 790 C CA . SER A 1 101 ? 3.884 -9.830 -0.380 1.00 93.75 101 SER A CA 1
ATOM 791 C C . SER A 1 101 ? 3.050 -9.507 -1.604 1.00 93.75 101 SER A C 1
ATOM 793 O O . SER A 1 101 ? 1.823 -9.522 -1.533 1.00 93.75 101 SER A O 1
ATOM 795 N N . ILE A 1 102 ? 3.710 -9.237 -2.721 1.00 92.62 102 ILE A N 1
ATOM 796 C CA . ILE A 1 102 ? 3.055 -8.937 -3.988 1.00 92.62 102 ILE A CA 1
ATOM 797 C C . ILE A 1 102 ? 3.640 -9.815 -5.087 1.00 92.62 102 ILE A C 1
ATOM 799 O O . ILE A 1 102 ? 4.845 -10.056 -5.141 1.00 92.62 102 ILE A O 1
ATOM 803 N N . HIS A 1 103 ? 2.766 -10.300 -5.955 1.00 91.81 103 HIS A N 1
ATOM 804 C CA . HIS A 1 103 ? 3.109 -11.003 -7.175 1.00 91.81 103 HIS A CA 1
ATOM 805 C C . HIS A 1 103 ? 2.490 -10.246 -8.345 1.00 91.81 103 HIS A C 1
ATOM 807 O O . HIS A 1 103 ? 1.319 -9.887 -8.278 1.00 91.81 103 HIS A O 1
ATOM 813 N N . ALA A 1 104 ? 3.262 -9.960 -9.388 1.00 91.00 104 ALA A N 1
ATOM 814 C CA . ALA A 1 104 ? 2.798 -9.172 -10.523 1.00 91.00 104 ALA A CA 1
ATOM 815 C C . ALA A 1 104 ? 3.346 -9.731 -11.832 1.00 91.00 104 ALA A C 1
ATOM 817 O O . ALA A 1 104 ? 4.546 -9.987 -11.947 1.00 91.00 104 ALA A O 1
ATOM 818 N N . ASP A 1 105 ? 2.472 -9.848 -12.825 1.00 90.12 105 ASP A N 1
ATOM 819 C CA . ASP A 1 105 ? 2.830 -10.285 -14.168 1.00 90.12 105 ASP A CA 1
ATOM 820 C C . ASP A 1 105 ? 3.254 -9.077 -15.008 1.00 90.12 105 ASP A C 1
ATOM 822 O O . ASP A 1 105 ? 2.436 -8.394 -15.632 1.00 90.12 105 ASP A O 1
ATOM 826 N N . LEU A 1 106 ? 4.559 -8.789 -15.006 1.00 90.94 106 LEU A N 1
ATOM 827 C CA . LEU A 1 106 ? 5.117 -7.611 -15.669 1.00 90.94 106 LEU A CA 1
ATOM 828 C C . LEU A 1 106 ? 5.451 -7.878 -17.142 1.00 90.94 106 LEU A C 1
ATOM 830 O O . LEU A 1 106 ? 6.268 -8.734 -17.489 1.00 90.94 106 LEU A O 1
ATOM 834 N N . GLN A 1 107 ? 4.892 -7.057 -18.024 1.00 89.62 107 GLN A N 1
ATOM 835 C CA . GLN A 1 107 ? 5.214 -7.008 -19.445 1.00 89.62 107 GLN A CA 1
ATOM 836 C C . GLN A 1 107 ? 5.969 -5.719 -19.766 1.00 89.62 107 GLN A C 1
ATOM 838 O O . GLN A 1 107 ? 5.490 -4.614 -19.522 1.00 89.62 107 GLN A O 1
ATOM 843 N N . LEU A 1 108 ? 7.165 -5.857 -20.339 1.00 87.56 108 LEU A N 1
ATOM 844 C CA . LEU A 1 108 ? 7.997 -4.718 -20.716 1.00 87.56 108 LEU A CA 1
ATOM 845 C C . LEU A 1 108 ? 7.881 -4.428 -22.210 1.00 87.56 108 LEU A C 1
ATOM 847 O O . LEU A 1 108 ? 8.252 -5.252 -23.049 1.00 87.56 108 LEU A O 1
ATOM 851 N N . GLU A 1 109 ? 7.474 -3.208 -22.531 1.00 86.19 109 GLU A N 1
ATOM 852 C CA . GLU A 1 109 ? 7.457 -2.670 -23.882 1.00 86.19 109 GLU A CA 1
ATOM 853 C C . GLU A 1 109 ? 8.463 -1.532 -24.021 1.00 86.19 109 GLU A C 1
ATOM 855 O O . GLU A 1 109 ? 8.635 -0.689 -23.142 1.00 86.19 109 GLU A O 1
ATOM 860 N N . PHE A 1 110 ? 9.124 -1.478 -25.171 1.00 81.94 110 PHE A N 1
ATOM 861 C CA . PHE A 1 110 ? 10.095 -0.437 -25.470 1.00 81.94 110 PHE A CA 1
ATOM 862 C C . PHE A 1 110 ? 9.744 0.241 -26.787 1.00 81.94 110 PHE A C 1
ATOM 864 O O . PHE A 1 110 ? 9.292 -0.406 -27.737 1.00 81.94 110 PHE A O 1
ATOM 871 N N . THR A 1 111 ? 10.031 1.538 -26.872 1.00 76.44 111 THR A N 1
ATOM 872 C CA . THR A 1 111 ? 10.043 2.256 -28.157 1.00 76.44 111 THR A CA 1
ATOM 873 C C . THR A 1 111 ? 10.972 1.579 -29.175 1.00 76.44 111 THR A C 1
ATOM 875 O O . THR A 1 111 ? 11.938 0.904 -28.809 1.00 76.44 111 THR A O 1
ATOM 878 N N . GLU A 1 112 ? 10.683 1.732 -30.475 1.00 68.94 112 GLU A N 1
ATOM 879 C CA . GLU A 1 112 ? 11.408 1.019 -31.543 1.00 68.94 112 GLU A CA 1
ATOM 880 C C . GLU A 1 112 ? 12.927 1.240 -31.497 1.00 68.94 112 GLU A C 1
ATOM 882 O O . GLU A 1 112 ? 13.693 0.325 -31.805 1.00 68.94 112 GLU A O 1
ATOM 887 N N . SER A 1 113 ? 13.357 2.412 -31.017 1.00 66.38 113 SER A N 1
ATOM 888 C CA . SER A 1 113 ? 14.759 2.779 -30.818 1.00 66.38 113 SER A CA 1
ATOM 889 C C . SER A 1 113 ? 15.509 1.882 -29.829 1.00 66.38 113 SER A C 1
ATOM 891 O O . SER A 1 113 ? 16.729 1.856 -29.877 1.00 66.38 113 SER A O 1
ATOM 893 N N . PHE A 1 114 ? 14.835 1.107 -28.976 1.00 67.06 114 PHE A N 1
ATOM 894 C CA . PHE A 1 114 ? 15.469 0.209 -28.001 1.00 67.06 114 PHE A CA 1
ATOM 895 C C . PHE A 1 114 ? 15.334 -1.279 -28.331 1.00 67.06 114 PHE A C 1
ATOM 897 O O . PHE A 1 114 ? 15.833 -2.129 -27.588 1.00 67.06 114 PHE A O 1
ATOM 904 N N . ARG A 1 115 ? 14.699 -1.638 -29.458 1.00 62.34 115 ARG A N 1
ATOM 905 C CA . ARG A 1 115 ? 14.504 -3.051 -29.829 1.00 62.34 115 ARG A CA 1
ATOM 906 C C . ARG A 1 115 ? 15.820 -3.823 -29.953 1.00 62.34 115 ARG A C 1
ATOM 908 O O . ARG A 1 115 ? 15.822 -5.014 -29.648 1.00 62.34 115 ARG A O 1
ATOM 915 N N . ALA A 1 116 ? 16.909 -3.145 -30.319 1.00 63.09 116 ALA A N 1
ATOM 916 C CA . ALA A 1 116 ? 18.234 -3.727 -30.530 1.00 63.09 116 ALA A CA 1
ATOM 917 C C . ALA A 1 116 ? 19.038 -4.019 -29.242 1.00 63.09 116 ALA A C 1
ATOM 919 O O . ALA A 1 116 ? 20.070 -4.681 -29.316 1.00 63.09 116 ALA A O 1
ATOM 920 N N . ALA A 1 117 ? 18.598 -3.555 -28.064 1.00 69.00 117 ALA A N 1
ATOM 921 C CA . ALA A 1 117 ? 19.386 -3.617 -26.829 1.00 69.00 117 ALA A CA 1
ATOM 922 C C . ALA A 1 117 ? 18.883 -4.696 -25.846 1.00 69.00 117 ALA A C 1
ATOM 924 O O . ALA A 1 117 ? 18.318 -4.369 -24.806 1.00 69.00 117 ALA A O 1
ATOM 925 N N . ASN A 1 118 ? 19.097 -5.986 -26.140 1.00 74.19 118 ASN A N 1
ATOM 926 C CA . ASN A 1 118 ? 18.629 -7.082 -25.267 1.00 74.19 118 ASN A CA 1
ATOM 927 C C . ASN A 1 118 ? 19.172 -7.001 -23.825 1.00 74.19 118 ASN A C 1
ATOM 929 O O . ASN A 1 118 ? 18.398 -7.183 -22.891 1.00 74.19 118 ASN A O 1
ATOM 933 N N . LEU A 1 119 ? 20.445 -6.627 -23.638 1.00 76.31 119 LEU A N 1
ATOM 934 C CA . LEU A 1 119 ? 21.055 -6.451 -22.307 1.00 76.31 119 LEU A CA 1
ATOM 935 C C . LEU A 1 119 ? 20.337 -5.394 -21.452 1.00 76.31 119 LEU A C 1
ATOM 937 O O . LEU A 1 119 ? 20.192 -5.553 -20.244 1.00 76.31 119 LEU A O 1
ATOM 941 N N . PHE A 1 120 ? 19.870 -4.310 -22.077 1.00 81.75 120 PHE A N 1
ATOM 942 C CA . PHE A 1 120 ? 19.108 -3.277 -21.378 1.00 81.75 120 PHE A CA 1
ATOM 943 C C . PHE A 1 120 ? 17.732 -3.797 -20.951 1.00 81.75 120 PHE A C 1
ATOM 945 O O . PHE A 1 120 ? 17.300 -3.530 -19.833 1.00 81.75 120 PHE A O 1
ATOM 952 N N . LYS A 1 121 ? 17.066 -4.581 -21.810 1.00 82.19 121 LYS A N 1
ATOM 953 C CA . LYS A 1 121 ? 15.747 -5.149 -21.497 1.00 82.19 121 LYS A CA 1
ATOM 954 C C . LYS A 1 121 ? 15.789 -6.048 -20.264 1.00 82.19 121 LYS A C 1
ATOM 956 O O . LYS A 1 121 ? 14.908 -5.937 -19.421 1.00 82.19 121 LYS A O 1
ATOM 961 N N . GLU A 1 122 ? 16.807 -6.901 -20.152 1.00 83.25 122 GLU A N 1
ATOM 962 C CA . GLU A 1 122 ? 16.987 -7.782 -18.990 1.00 83.25 122 GLU A CA 1
ATOM 963 C C . GLU A 1 122 ? 17.212 -6.982 -17.703 1.00 83.25 122 GLU A C 1
ATOM 965 O O . GLU A 1 122 ? 16.540 -7.235 -16.709 1.00 83.25 122 GLU A O 1
ATOM 970 N N . LYS A 1 123 ? 18.071 -5.954 -17.741 1.00 84.75 123 LYS A N 1
ATOM 971 C CA . LYS A 1 123 ? 18.358 -5.106 -16.571 1.00 84.75 123 LYS A CA 1
ATOM 972 C C . LYS A 1 123 ? 17.142 -4.339 -16.063 1.00 84.75 123 LYS A C 1
ATOM 974 O O . LYS A 1 123 ? 16.970 -4.184 -14.860 1.00 84.75 123 LYS A O 1
ATOM 979 N N . ILE A 1 124 ? 16.310 -3.842 -16.973 1.00 85.50 124 ILE A N 1
ATOM 980 C CA . ILE A 1 124 ? 15.091 -3.127 -16.591 1.00 85.50 124 ILE A CA 1
ATOM 981 C C . ILE A 1 124 ? 14.006 -4.078 -16.102 1.00 85.50 124 ILE A C 1
ATOM 983 O O . ILE A 1 124 ? 13.257 -3.702 -15.206 1.00 85.50 124 ILE A O 1
ATOM 987 N N . ARG A 1 125 ? 13.936 -5.299 -16.644 1.00 87.56 125 ARG A N 1
ATOM 988 C CA . ARG A 1 125 ? 13.034 -6.329 -16.126 1.00 87.56 125 ARG A CA 1
ATOM 989 C C . ARG A 1 125 ? 13.378 -6.674 -14.680 1.00 87.56 125 ARG A C 1
ATOM 991 O O . ARG A 1 125 ? 12.508 -6.529 -13.837 1.00 87.56 125 ARG A O 1
ATOM 998 N N . GLU A 1 126 ? 14.636 -7.022 -14.416 1.00 87.19 126 GLU A N 1
ATOM 999 C CA . GLU A 1 126 ? 15.149 -7.329 -13.071 1.00 87.19 126 GLU A CA 1
ATOM 1000 C C . GLU A 1 126 ? 14.831 -6.186 -12.093 1.00 87.19 126 GLU A C 1
ATOM 1002 O O . GLU A 1 126 ? 14.209 -6.396 -11.062 1.00 87.19 126 GLU A O 1
ATOM 1007 N N . TYR A 1 127 ? 15.126 -4.940 -12.480 1.00 85.56 127 TYR A N 1
ATOM 1008 C CA . TYR A 1 127 ? 14.807 -3.772 -11.657 1.00 85.56 127 TYR A CA 1
ATOM 1009 C C . TYR A 1 127 ? 13.304 -3.603 -11.375 1.00 85.56 127 TYR A C 1
ATOM 1011 O O . TYR A 1 127 ? 12.927 -3.229 -10.266 1.00 85.56 127 TYR A O 1
ATOM 1019 N N . ALA A 1 128 ? 12.444 -3.816 -12.375 1.00 86.81 128 ALA A N 1
ATOM 1020 C CA . ALA A 1 128 ? 11.000 -3.680 -12.210 1.00 86.81 128 ALA A CA 1
ATOM 1021 C C . ALA A 1 128 ? 10.426 -4.793 -11.321 1.00 86.81 128 ALA A C 1
ATOM 1023 O O . ALA A 1 128 ? 9.584 -4.509 -10.471 1.00 86.81 128 ALA A O 1
ATOM 1024 N N . GLU A 1 129 ? 10.902 -6.026 -11.500 1.00 89.44 129 GLU A N 1
ATOM 1025 C CA . GLU A 1 129 ? 10.545 -7.180 -10.672 1.00 89.44 129 GLU A CA 1
ATOM 1026 C C . GLU A 1 129 ? 10.959 -6.943 -9.215 1.00 89.44 129 GLU A C 1
ATOM 1028 O O . GLU A 1 129 ? 10.086 -6.970 -8.351 1.00 89.44 129 GLU A O 1
ATOM 1033 N N . ASP A 1 130 ? 12.221 -6.580 -8.958 1.00 86.88 130 ASP A N 1
ATOM 1034 C CA . ASP A 1 130 ? 12.741 -6.286 -7.612 1.00 86.88 130 ASP A CA 1
ATOM 1035 C C . ASP A 1 130 ? 11.996 -5.118 -6.948 1.00 86.88 130 ASP A C 1
ATOM 1037 O O . ASP A 1 130 ? 11.677 -5.131 -5.756 1.00 86.88 130 ASP A O 1
ATOM 1041 N N . PHE A 1 131 ? 11.699 -4.062 -7.712 1.00 84.94 131 PHE A N 1
ATOM 1042 C CA . PHE A 1 131 ? 10.960 -2.922 -7.178 1.00 84.94 131 PHE A CA 1
ATOM 1043 C C . PHE A 1 131 ? 9.558 -3.340 -6.719 1.00 84.94 131 PHE A C 1
ATOM 1045 O O . PHE A 1 131 ? 9.103 -2.922 -5.653 1.00 84.94 131 PHE A O 1
ATOM 1052 N N . VAL A 1 132 ? 8.871 -4.166 -7.508 1.00 87.00 132 VAL A N 1
ATOM 1053 C CA . VAL A 1 132 ? 7.546 -4.660 -7.140 1.00 87.00 132 VAL A CA 1
ATOM 1054 C C . VAL A 1 132 ? 7.649 -5.642 -5.976 1.00 87.00 132 VAL A C 1
ATOM 1056 O O . VAL A 1 132 ? 6.953 -5.439 -4.989 1.00 87.00 132 VAL A O 1
ATOM 1059 N N . SER A 1 133 ? 8.519 -6.650 -6.035 1.00 88.50 133 SER A N 1
ATOM 1060 C CA . SER A 1 133 ? 8.582 -7.714 -5.025 1.00 88.50 133 SER A CA 1
ATOM 1061 C C . SER A 1 133 ? 9.096 -7.253 -3.667 1.00 88.50 133 SER A C 1
ATOM 1063 O O . SER A 1 133 ? 8.671 -7.807 -2.656 1.00 88.50 133 SER A O 1
ATOM 1065 N N . ASP A 1 134 ? 9.973 -6.247 -3.635 1.00 85.38 134 ASP A N 1
ATOM 1066 C CA . ASP A 1 134 ? 10.673 -5.862 -2.409 1.00 85.38 134 ASP A CA 1
ATOM 1067 C C . ASP A 1 134 ? 10.280 -4.454 -1.968 1.00 85.38 134 ASP A C 1
ATOM 1069 O O . ASP A 1 134 ? 9.880 -4.234 -0.824 1.00 85.38 134 ASP A O 1
ATOM 1073 N N . LYS A 1 135 ? 10.343 -3.477 -2.883 1.00 83.38 135 LYS A N 1
ATOM 1074 C CA . LYS A 1 135 ? 10.131 -2.074 -2.502 1.00 83.38 135 LYS A CA 1
ATOM 1075 C C . LYS A 1 135 ? 8.671 -1.762 -2.230 1.00 83.38 135 LYS A C 1
ATOM 1077 O O . LYS A 1 135 ? 8.400 -1.047 -1.274 1.00 83.38 135 LYS A O 1
ATOM 1082 N N . VAL A 1 136 ? 7.722 -2.285 -3.007 1.00 83.00 136 VAL A N 1
ATOM 1083 C CA . VAL A 1 136 ? 6.290 -2.065 -2.722 1.00 83.00 136 VAL A CA 1
ATOM 1084 C C . VAL A 1 136 ? 5.891 -2.601 -1.339 1.00 83.00 136 VAL A C 1
ATOM 1086 O O . VAL A 1 136 ? 5.294 -1.837 -0.574 1.00 83.00 136 VAL A O 1
ATOM 1089 N N . PRO A 1 137 ? 6.258 -3.838 -0.956 1.00 88.88 137 PRO A N 1
ATOM 1090 C CA . PRO A 1 137 ? 6.091 -4.326 0.409 1.00 88.88 137 PRO A CA 1
ATOM 1091 C C . PRO A 1 137 ? 6.729 -3.440 1.479 1.00 88.88 137 PRO A C 1
ATOM 1093 O O . PRO A 1 137 ? 6.020 -3.059 2.412 1.00 88.88 137 PRO A O 1
ATOM 1096 N N . ASP A 1 138 ? 8.006 -3.064 1.328 1.00 84.31 138 ASP A N 1
ATOM 1097 C CA . ASP A 1 138 ? 8.715 -2.185 2.276 1.00 84.31 138 ASP A CA 1
ATOM 1098 C C . ASP A 1 138 ? 7.932 -0.882 2.518 1.00 84.31 138 ASP A C 1
ATOM 1100 O O . ASP A 1 138 ? 7.723 -0.469 3.656 1.00 84.31 138 ASP A O 1
ATOM 1104 N N . MET A 1 139 ? 7.420 -0.265 1.449 1.00 79.44 139 MET A N 1
ATOM 1105 C CA . MET A 1 139 ? 6.659 0.986 1.535 1.00 79.44 139 MET A CA 1
ATOM 1106 C C . MET A 1 139 ? 5.337 0.829 2.295 1.00 79.44 139 MET A C 1
ATOM 1108 O O . MET A 1 139 ? 4.940 1.710 3.058 1.00 79.44 139 MET A O 1
ATOM 1112 N N . ILE A 1 140 ? 4.636 -0.291 2.096 1.00 82.88 140 ILE A N 1
ATOM 1113 C CA . ILE A 1 140 ? 3.407 -0.582 2.841 1.00 82.88 140 ILE A CA 1
ATOM 1114 C C . ILE A 1 140 ? 3.741 -0.812 4.319 1.00 82.88 140 ILE A C 1
ATOM 1116 O O . ILE A 1 140 ? 3.000 -0.346 5.183 1.00 82.88 140 ILE A O 1
ATOM 1120 N N . VAL A 1 141 ? 4.852 -1.487 4.630 1.00 87.31 141 VAL A N 1
ATOM 1121 C CA . VAL A 1 141 ? 5.324 -1.657 6.013 1.00 87.31 141 VAL A CA 1
ATOM 1122 C C . VAL A 1 141 ? 5.606 -0.297 6.657 1.00 87.31 141 VAL A C 1
ATOM 1124 O O . VAL A 1 141 ? 5.062 -0.010 7.727 1.00 87.31 141 VAL A O 1
ATOM 1127 N N . ASP A 1 142 ? 6.355 0.568 5.970 1.00 81.44 142 ASP A N 1
ATOM 1128 C CA . ASP A 1 142 ? 6.692 1.918 6.429 1.00 81.44 142 ASP A CA 1
ATOM 1129 C C . ASP A 1 142 ? 5.444 2.757 6.737 1.00 81.44 142 ASP A C 1
ATOM 1131 O O . ASP A 1 142 ? 5.405 3.441 7.760 1.00 81.44 142 ASP A O 1
ATOM 1135 N N . LEU A 1 143 ? 4.386 2.663 5.922 1.00 79.06 143 LEU A N 1
ATOM 1136 C CA . LEU A 1 143 ? 3.112 3.347 6.184 1.00 79.06 143 LEU A CA 1
ATOM 1137 C C . LEU A 1 143 ? 2.529 2.962 7.554 1.00 79.06 143 LEU A C 1
ATOM 1139 O O . LEU A 1 143 ? 2.055 3.820 8.306 1.00 79.06 143 LEU A O 1
ATOM 1143 N N . PHE A 1 144 ? 2.555 1.676 7.906 1.00 85.31 144 PHE A N 1
ATOM 1144 C CA . PHE A 1 144 ? 2.059 1.251 9.213 1.00 85.31 144 PHE A CA 1
ATOM 1145 C C . PHE A 1 144 ? 2.972 1.712 10.344 1.00 85.31 144 PHE A C 1
ATOM 1147 O O . PHE A 1 144 ? 2.473 2.145 11.382 1.00 85.31 144 PHE A O 1
ATOM 1154 N N . GLU A 1 145 ? 4.287 1.644 10.164 1.00 86.38 145 GLU A N 1
ATOM 1155 C CA . GLU A 1 145 ? 5.251 2.017 11.199 1.00 86.38 145 GLU A CA 1
ATOM 1156 C C . GLU A 1 145 ? 5.304 3.525 11.465 1.00 86.38 145 GLU A C 1
ATOM 1158 O O . GLU A 1 145 ? 5.404 3.936 12.624 1.00 86.38 145 GLU A O 1
ATOM 1163 N N . GLN A 1 146 ? 5.207 4.343 10.418 1.00 79.50 146 GLN A N 1
ATOM 1164 C CA . GLN A 1 146 ? 5.433 5.787 10.483 1.00 79.50 146 GLN A CA 1
ATOM 1165 C C . GLN A 1 146 ? 4.140 6.594 10.637 1.00 79.50 146 GLN A C 1
ATOM 1167 O O . GLN A 1 146 ? 4.156 7.633 11.295 1.00 79.50 146 GLN A O 1
ATOM 1172 N N . GLU A 1 147 ? 3.011 6.100 10.122 1.00 76.19 147 GLU A N 1
ATOM 1173 C CA . GLU A 1 147 ? 1.740 6.835 10.156 1.00 76.19 147 GLU A CA 1
ATOM 1174 C C . GLU A 1 147 ? 0.703 6.142 11.040 1.00 76.19 147 GLU A C 1
ATOM 1176 O O . GLU A 1 147 ? 0.268 6.681 12.065 1.00 76.19 147 GLU A O 1
ATOM 1181 N N . VAL A 1 148 ? 0.322 4.910 10.687 1.00 80.62 148 VAL A N 1
ATOM 1182 C CA . VAL A 1 148 ? -0.827 4.242 11.318 1.00 80.62 148 VAL A CA 1
ATOM 1183 C C . VAL A 1 148 ? -0.549 3.945 12.791 1.00 80.62 148 VAL A C 1
ATOM 1185 O O . VAL A 1 148 ? -1.321 4.350 13.662 1.00 80.62 148 VAL A O 1
ATOM 1188 N N . ASN A 1 149 ? 0.565 3.284 13.110 1.00 87.25 149 ASN A N 1
ATOM 1189 C CA . ASN A 1 149 ? 0.903 2.921 14.485 1.00 87.25 149 ASN A CA 1
ATOM 1190 C C . ASN A 1 149 ? 1.078 4.156 15.380 1.00 87.25 149 ASN A C 1
ATOM 1192 O O . ASN A 1 149 ? 0.487 4.180 16.465 1.00 87.25 149 ASN A O 1
ATOM 1196 N N . PRO A 1 150 ? 1.792 5.221 14.972 1.00 85.75 150 PRO A N 1
ATOM 1197 C CA . PRO A 1 150 ? 1.867 6.448 15.758 1.00 85.75 150 PRO A CA 1
ATOM 1198 C C . PRO A 1 150 ? 0.503 7.088 16.034 1.00 85.75 150 PRO A C 1
ATOM 1200 O O . PRO A 1 150 ? 0.262 7.519 17.168 1.00 85.75 150 PRO A O 1
ATOM 1203 N N . LEU A 1 151 ? -0.417 7.105 15.062 1.00 79.12 151 LEU A N 1
ATOM 1204 C CA . LEU A 1 151 ? -1.790 7.580 15.273 1.00 79.12 151 LEU A CA 1
ATOM 1205 C C . LEU A 1 151 ? -2.546 6.711 16.288 1.00 79.12 151 LEU A C 1
ATOM 1207 O O . LEU A 1 151 ? -3.165 7.239 17.218 1.00 79.12 151 LEU A O 1
ATOM 1211 N N . LEU A 1 152 ? -2.433 5.386 16.184 1.00 85.25 152 LEU A N 1
ATOM 1212 C CA . LEU A 1 152 ? -3.027 4.454 17.145 1.00 85.25 152 LEU A CA 1
ATOM 1213 C C . LEU A 1 152 ? -2.445 4.638 18.557 1.00 85.25 152 LEU A C 1
ATOM 1215 O O . LEU A 1 152 ? -3.184 4.619 19.546 1.00 85.25 152 LEU A O 1
ATOM 1219 N N . GLN A 1 153 ? -1.142 4.899 18.684 1.00 88.31 153 GLN A N 1
ATOM 1220 C CA . GLN A 1 153 ? -0.515 5.193 19.975 1.00 88.31 153 GLN A CA 1
ATOM 1221 C C . GLN A 1 153 ? -0.956 6.546 20.546 1.00 88.31 153 GLN A C 1
ATOM 1223 O O . GLN A 1 153 ? -1.180 6.647 21.757 1.00 88.31 153 GLN A O 1
ATOM 1228 N N . LYS A 1 154 ? -1.127 7.582 19.712 1.00 82.62 154 LYS A N 1
ATOM 1229 C CA . LYS A 1 154 ? -1.721 8.862 20.141 1.00 82.62 154 LYS A CA 1
ATOM 1230 C C . LYS A 1 154 ? -3.129 8.633 20.692 1.00 82.62 154 LYS A C 1
ATOM 1232 O O . LYS A 1 154 ? -3.421 9.074 21.804 1.00 82.62 154 LYS A O 1
ATOM 1237 N N . LEU A 1 155 ? -3.959 7.863 19.986 1.00 81.25 155 LEU A N 1
ATOM 1238 C CA . LEU A 1 155 ? -5.297 7.494 20.447 1.00 81.25 155 LEU A CA 1
ATOM 1239 C C . LEU A 1 155 ? -5.253 6.750 21.791 1.00 81.25 155 LEU A C 1
ATOM 1241 O O . LEU A 1 155 ? -5.967 7.123 22.721 1.00 81.25 155 LEU A O 1
ATOM 1245 N N . LYS A 1 156 ? -4.365 5.762 21.953 1.00 84.00 156 LYS A N 1
ATOM 1246 C CA . LYS A 1 156 ? -4.171 5.047 23.227 1.00 84.00 156 LYS A CA 1
ATOM 1247 C C . LYS A 1 156 ? -3.844 5.996 24.387 1.00 84.00 156 LYS A C 1
ATOM 1249 O O . LYS A 1 156 ? -4.403 5.851 25.479 1.00 84.00 156 LYS A O 1
ATOM 1254 N N . ARG A 1 157 ? -2.947 6.966 24.171 1.00 82.88 157 ARG A N 1
ATOM 1255 C CA . ARG A 1 157 ? -2.573 7.970 25.185 1.00 82.88 157 ARG A CA 1
ATOM 1256 C C . ARG A 1 157 ? -3.751 8.872 25.538 1.00 82.88 157 ARG A C 1
ATOM 1258 O O . ARG A 1 157 ? -3.989 9.085 26.722 1.00 82.88 157 ARG A O 1
ATOM 1265 N N . LEU A 1 158 ? -4.508 9.336 24.542 1.00 76.12 158 LEU A N 1
ATOM 1266 C CA . LEU A 1 158 ? -5.708 10.150 24.754 1.00 76.12 158 LEU A CA 1
ATOM 1267 C C . LEU A 1 158 ? -6.756 9.398 25.578 1.00 76.12 158 LEU A C 1
ATOM 1269 O O . LEU A 1 158 ? -7.232 9.915 26.586 1.00 76.12 158 LEU A O 1
ATOM 1273 N N . LEU A 1 159 ? -7.060 8.151 25.208 1.00 75.94 159 LEU A N 1
ATOM 1274 C CA . LEU A 1 159 ? -7.981 7.306 25.970 1.00 75.94 159 LEU A CA 1
ATOM 1275 C C . LEU A 1 159 ? -7.503 7.131 27.414 1.00 75.94 159 LEU A C 1
ATOM 1277 O O . LEU A 1 159 ? -8.288 7.267 28.345 1.00 75.94 159 LEU A O 1
ATOM 1281 N N . THR A 1 160 ? -6.207 6.901 27.620 1.00 80.56 160 THR A N 1
ATOM 1282 C CA . THR A 1 160 ? -5.638 6.749 28.967 1.00 80.56 160 THR A CA 1
ATOM 1283 C C . THR A 1 160 ? -5.738 8.042 29.781 1.00 80.56 160 THR A C 1
ATOM 1285 O O . THR A 1 160 ? -6.185 8.001 30.925 1.00 80.56 160 THR A O 1
ATOM 1288 N N . GLY A 1 161 ? -5.384 9.189 29.194 1.00 70.38 161 GLY A N 1
ATOM 1289 C CA . GLY A 1 161 ? -5.440 10.498 29.854 1.00 70.38 161 GLY A CA 1
ATOM 1290 C C . GLY A 1 161 ? -6.857 10.926 30.244 1.00 70.38 161 GLY A C 1
ATOM 1291 O O . GLY A 1 161 ? -7.041 11.619 31.239 1.00 70.38 161 GLY A O 1
ATOM 1292 N N . MET A 1 162 ? -7.865 10.454 29.508 1.00 68.50 162 MET A N 1
ATOM 1293 C CA . MET A 1 162 ? -9.280 10.684 29.807 1.00 68.50 162 MET A CA 1
ATOM 1294 C C . MET A 1 162 ? -9.879 9.669 30.797 1.00 68.50 162 MET A C 1
ATOM 1296 O O . MET A 1 162 ? -11.074 9.722 31.068 1.00 68.50 162 MET A O 1
ATOM 1300 N N . GLY A 1 163 ? -9.091 8.728 31.334 1.00 74.06 163 GLY A N 1
ATOM 1301 C CA . GLY A 1 163 ? -9.608 7.665 32.206 1.00 74.06 163 GLY A CA 1
ATOM 1302 C C . GLY A 1 163 ? -10.441 6.612 31.462 1.00 74.06 163 GLY A C 1
ATOM 1303 O O . GLY A 1 163 ? -11.273 5.939 32.063 1.00 74.06 163 GLY A O 1
ATOM 1304 N N . LEU A 1 164 ? -10.230 6.478 30.150 1.00 78.50 164 LEU A N 1
ATOM 1305 C CA . LEU A 1 164 ? -10.900 5.538 29.248 1.00 78.50 164 LEU A CA 1
ATOM 1306 C C . LEU A 1 164 ? -9.984 4.382 28.814 1.00 78.50 164 LEU A C 1
ATOM 1308 O O . LEU A 1 164 ? -10.156 3.818 27.736 1.00 78.50 164 LEU A O 1
ATOM 1312 N N . SER A 1 165 ? -9.005 3.995 29.636 1.00 82.69 165 SER A N 1
ATOM 1313 C CA . SER A 1 165 ? -8.061 2.901 29.331 1.00 82.69 165 SER A CA 1
ATOM 1314 C C . SER A 1 165 ? -8.731 1.522 29.203 1.00 82.69 165 SER A C 1
ATOM 1316 O O . SER A 1 165 ? -8.146 0.578 28.652 1.00 82.69 165 SER A O 1
ATOM 1318 N N . GLN A 1 166 ? -9.971 1.405 29.684 1.00 83.12 166 GLN A N 1
ATOM 1319 C CA . GLN A 1 166 ? -10.856 0.265 29.472 1.00 83.12 166 GLN A CA 1
ATOM 1320 C C . GLN A 1 166 ? -11.392 0.169 28.042 1.00 83.12 166 GLN A C 1
ATOM 1322 O O . GLN A 1 166 ? -11.933 -0.876 27.703 1.00 83.12 166 GLN A O 1
ATOM 1327 N N . PHE A 1 167 ? -11.268 1.202 27.206 1.00 83.06 167 PHE A N 1
ATOM 1328 C CA . PHE A 1 167 ? -11.613 1.130 25.786 1.00 83.06 167 PHE A CA 1
ATOM 1329 C C . PHE A 1 167 ? -10.453 0.554 24.971 1.00 83.06 167 PHE A C 1
ATOM 1331 O O . PHE A 1 167 ? -9.277 0.688 25.319 1.00 83.06 167 PHE A O 1
ATOM 1338 N N . GLY A 1 168 ? -10.794 -0.106 23.873 1.00 81.88 168 GLY A N 1
ATOM 1339 C CA . GLY A 1 168 ? -9.842 -0.559 22.871 1.00 81.88 168 GLY A CA 1
ATOM 1340 C C . GLY A 1 168 ? -10.465 -0.543 21.483 1.00 81.88 168 GLY A C 1
ATOM 1341 O O . GLY A 1 168 ? -11.646 -0.229 21.325 1.00 81.88 168 GLY A O 1
ATOM 1342 N N . ILE A 1 169 ? -9.642 -0.870 20.494 1.00 83.50 169 ILE A N 1
ATOM 1343 C CA . ILE A 1 169 ? -10.057 -1.010 19.102 1.00 83.50 169 ILE A CA 1
ATOM 1344 C C . ILE A 1 169 ? -10.232 -2.496 18.834 1.00 83.50 169 ILE A C 1
ATOM 1346 O O . ILE A 1 169 ? -9.345 -3.293 19.131 1.00 83.50 169 ILE A O 1
ATOM 1350 N N . GLU A 1 170 ? -11.384 -2.862 18.302 1.00 82.50 170 GLU A N 1
ATOM 1351 C CA . GLU A 1 170 ? -11.664 -4.196 17.807 1.00 82.50 170 GLU A CA 1
ATOM 1352 C C . GLU A 1 170 ? -11.785 -4.150 16.288 1.00 82.50 170 GLU A C 1
ATOM 1354 O O . GLU A 1 170 ? -12.513 -3.326 15.735 1.00 82.50 170 GLU A O 1
ATOM 1359 N N . TRP A 1 171 ? -11.075 -5.057 15.635 1.00 82.06 171 TRP A N 1
ATOM 1360 C CA . TRP A 1 171 ? -11.089 -5.255 14.196 1.00 82.06 171 TRP A CA 1
ATOM 1361 C C . TRP A 1 171 ? -11.790 -6.586 13.916 1.00 82.06 171 TRP A C 1
ATOM 1363 O O . TRP A 1 171 ? -11.535 -7.565 14.618 1.00 82.06 171 TRP A O 1
ATOM 1373 N N . MET A 1 172 ? -12.697 -6.625 12.945 1.00 81.12 172 MET A N 1
ATOM 1374 C CA . MET A 1 172 ? -13.487 -7.818 12.612 1.00 81.12 172 MET A CA 1
ATOM 1375 C C . MET A 1 172 ? -13.761 -7.877 11.115 1.00 81.12 172 MET A C 1
ATOM 1377 O O . MET A 1 172 ? -13.943 -6.833 10.490 1.00 81.12 172 MET A O 1
ATOM 1381 N N . VAL A 1 173 ? -13.914 -9.076 10.560 1.00 81.00 173 VAL A N 1
ATOM 1382 C CA . VAL A 1 173 ? -14.462 -9.268 9.215 1.00 81.00 173 VAL A CA 1
ATOM 1383 C C . VAL A 1 173 ? -15.915 -9.720 9.293 1.00 81.00 173 VAL A C 1
ATOM 1385 O O . VAL A 1 173 ? -16.258 -10.698 9.950 1.00 81.00 173 VAL A O 1
ATOM 1388 N N . GLN A 1 174 ? -16.803 -9.031 8.578 1.00 75.75 174 GLN A N 1
ATOM 1389 C CA . GLN A 1 174 ? -18.198 -9.450 8.442 1.00 75.75 174 GLN A CA 1
ATOM 1390 C C . GLN A 1 174 ? -18.676 -9.199 7.016 1.00 75.75 174 GLN A C 1
ATOM 1392 O O . GLN A 1 174 ? -18.530 -8.096 6.510 1.00 75.75 174 GLN A O 1
ATOM 1397 N N . ASN A 1 175 ? -19.259 -10.210 6.364 1.00 73.81 175 ASN A N 1
ATOM 1398 C CA . ASN A 1 175 ? -19.786 -10.104 4.995 1.00 73.81 175 ASN A CA 1
ATOM 1399 C C . ASN A 1 175 ? -18.782 -9.536 3.968 1.00 73.81 175 ASN A C 1
ATOM 1401 O O . ASN A 1 175 ? -19.185 -8.814 3.066 1.00 73.81 175 ASN A O 1
ATOM 1405 N N . LYS A 1 176 ? -17.490 -9.886 4.083 1.00 72.56 176 LYS A N 1
ATOM 1406 C CA . LYS A 1 176 ? -16.386 -9.346 3.257 1.00 72.56 176 LYS A CA 1
ATOM 1407 C C . LYS A 1 176 ? -16.091 -7.850 3.469 1.00 72.56 176 LYS A C 1
ATOM 1409 O O . LYS A 1 176 ? -15.414 -7.251 2.647 1.00 72.56 176 LYS A O 1
ATOM 1414 N N . THR A 1 177 ? -16.543 -7.270 4.573 1.00 74.75 177 THR A N 1
ATOM 1415 C CA . THR A 1 177 ? -16.235 -5.894 4.981 1.00 74.75 177 THR A CA 1
ATOM 1416 C C . THR A 1 177 ? -15.328 -5.921 6.205 1.00 74.75 177 THR A C 1
ATOM 1418 O O . THR A 1 177 ? -15.571 -6.691 7.143 1.00 74.75 177 THR A O 1
ATOM 1421 N N . LEU A 1 178 ? -14.306 -5.060 6.225 1.00 80.50 178 LEU A N 1
ATOM 1422 C CA . LEU A 1 178 ? -13.507 -4.814 7.422 1.00 80.50 178 LEU A CA 1
ATOM 1423 C C . LEU A 1 178 ? -14.264 -3.859 8.350 1.00 80.50 178 LEU A C 1
ATOM 1425 O O . LEU A 1 178 ? -14.593 -2.730 7.991 1.00 80.50 178 LEU A O 1
ATOM 1429 N N . ARG A 1 179 ? -14.520 -4.298 9.579 1.00 79.69 179 ARG A N 1
ATOM 1430 C CA . ARG A 1 179 ? -15.159 -3.498 10.618 1.00 79.69 179 ARG A CA 1
ATOM 1431 C C . ARG A 1 179 ? -14.146 -3.091 11.674 1.00 79.69 179 ARG A C 1
ATOM 1433 O O . ARG A 1 179 ? -13.449 -3.937 12.225 1.00 79.69 179 ARG A O 1
ATOM 1440 N N . VAL A 1 180 ? -14.150 -1.809 12.019 1.00 80.69 180 VAL A N 1
ATOM 1441 C CA . VAL A 1 180 ? -13.343 -1.242 13.101 1.00 80.69 180 VAL A CA 1
ATOM 1442 C C . VAL A 1 180 ? -14.279 -0.666 14.156 1.00 80.69 180 VAL A C 1
ATOM 1444 O O . VAL A 1 180 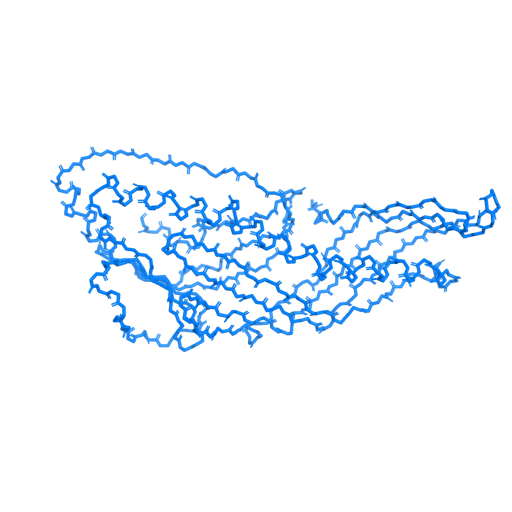? -15.129 0.170 13.853 1.00 80.69 180 VAL A O 1
ATOM 1447 N N . ALA A 1 181 ? -14.164 -1.119 15.399 1.00 79.31 181 ALA A N 1
ATOM 1448 C CA . ALA A 1 181 ? -15.017 -0.691 16.499 1.00 79.31 181 ALA A CA 1
ATOM 1449 C C . ALA A 1 181 ? -14.195 -0.180 17.686 1.00 79.31 181 ALA A C 1
ATOM 1451 O O . ALA A 1 181 ? -13.347 -0.897 18.208 1.00 79.31 181 ALA A O 1
ATOM 1452 N N . VAL A 1 182 ? -14.482 1.029 18.172 1.00 80.62 182 VAL A N 1
ATOM 1453 C CA . VAL A 1 182 ? -13.930 1.538 19.439 1.00 80.62 182 VAL A CA 1
ATOM 1454 C C . VAL A 1 182 ? -14.950 1.315 20.551 1.00 80.62 182 VAL A C 1
ATOM 1456 O O . VAL A 1 182 ? -15.989 1.980 20.578 1.00 80.62 182 VAL A O 1
ATOM 1459 N N . LYS A 1 183 ? -14.661 0.386 21.471 1.00 82.44 183 LYS A N 1
ATOM 1460 C CA . LYS A 1 183 ? -15.590 -0.015 22.544 1.00 82.44 183 LYS A CA 1
ATOM 1461 C C . LYS A 1 183 ? -14.878 -0.498 23.816 1.00 82.44 183 LYS A C 1
ATOM 1463 O O . LYS A 1 183 ? -13.663 -0.721 23.789 1.00 82.44 183 LYS A O 1
ATOM 1468 N N . PRO A 1 184 ? -15.593 -0.656 24.949 1.00 82.06 184 PRO A N 1
ATOM 1469 C CA . PRO A 1 184 ? -15.013 -1.216 26.164 1.00 82.06 184 PRO A CA 1
ATOM 1470 C C . PRO A 1 184 ? -14.465 -2.627 25.928 1.00 82.06 184 PRO A C 1
ATOM 1472 O O . PRO A 1 184 ? -15.118 -3.456 25.296 1.00 82.06 184 PRO A O 1
ATOM 1475 N N . LYS A 1 185 ? -13.304 -2.934 26.509 1.00 83.69 185 LYS A N 1
ATOM 1476 C CA . LYS A 1 185 ? -12.654 -4.253 26.464 1.00 83.69 185 LYS A CA 1
ATOM 1477 C C . LYS A 1 185 ? -13.560 -5.370 26.989 1.00 83.69 185 LYS A C 1
ATOM 1479 O O . LYS A 1 185 ? -13.495 -6.487 26.498 1.00 83.69 185 LYS A O 1
ATOM 1484 N N . SER A 1 186 ? -14.458 -5.063 27.928 1.00 79.44 186 SER A N 1
ATOM 1485 C CA . SER A 1 186 ? -15.474 -5.996 28.439 1.00 79.44 186 SER A CA 1
ATOM 1486 C C . SER A 1 186 ? -16.573 -6.358 27.428 1.00 79.44 186 SER A C 1
ATOM 1488 O O . SER A 1 186 ? -17.306 -7.320 27.646 1.00 79.44 186 SER A O 1
ATOM 1490 N N . ALA A 1 187 ? -16.711 -5.595 26.340 1.00 78.44 187 ALA A N 1
ATOM 1491 C CA . ALA A 1 187 ? -17.694 -5.800 25.274 1.00 78.44 187 ALA A CA 1
ATOM 1492 C C . ALA A 1 187 ? -17.063 -6.290 23.952 1.00 78.44 187 ALA A C 1
ATOM 1494 O O . ALA A 1 187 ? -17.757 -6.410 22.935 1.00 78.44 187 ALA A O 1
ATOM 1495 N N . MET A 1 188 ? -15.756 -6.570 23.947 1.00 79.19 188 MET A N 1
ATOM 1496 C CA . MET A 1 188 ? -15.081 -7.231 22.827 1.00 79.19 188 MET A CA 1
ATOM 1497 C C . MET A 1 188 ? -15.591 -8.674 22.660 1.00 79.19 188 MET A C 1
ATOM 1499 O O . MET A 1 188 ? -16.064 -9.293 23.611 1.00 79.19 188 MET A O 1
ATOM 1503 N N . GLY A 1 189 ? -15.575 -9.182 21.430 1.00 69.69 189 GLY A N 1
ATOM 1504 C CA . GLY A 1 189 ? -16.103 -10.486 21.020 1.00 69.69 189 GLY A CA 1
ATOM 1505 C C . GLY A 1 189 ? -17.603 -10.509 20.700 1.00 69.69 189 GLY A C 1
ATOM 1506 O O . GLY A 1 189 ? -18.098 -11.494 20.158 1.00 69.69 189 GLY A O 1
ATOM 1507 N N . LYS A 1 190 ? -18.350 -9.437 21.002 1.00 65.81 190 LYS A N 1
ATOM 1508 C CA . LYS A 1 190 ? -19.770 -9.312 20.629 1.00 65.81 190 LYS A CA 1
ATOM 1509 C C . LYS A 1 190 ? -19.907 -8.629 19.268 1.00 65.81 190 LYS A C 1
ATOM 1511 O O . LYS A 1 190 ? -19.667 -7.424 19.156 1.00 65.81 190 LYS A O 1
ATOM 1516 N N . ILE A 1 191 ? -20.310 -9.401 18.260 1.00 59.16 191 ILE A N 1
ATOM 1517 C CA . ILE A 1 191 ? -20.538 -8.931 16.889 1.00 59.16 191 ILE A CA 1
ATOM 1518 C C . ILE A 1 191 ? -22.036 -8.668 16.704 1.00 59.16 191 ILE A C 1
ATOM 1520 O O . ILE A 1 191 ? -22.834 -9.598 16.626 1.00 59.16 191 ILE A O 1
ATOM 1524 N N . GLU A 1 192 ? -22.436 -7.398 16.635 1.00 62.19 192 GLU A N 1
ATOM 1525 C CA . GLU A 1 192 ? -23.804 -7.042 16.236 1.00 62.19 192 GLU A CA 1
ATOM 1526 C C . GLU A 1 192 ? -23.930 -7.086 14.705 1.00 62.19 192 GLU A C 1
ATOM 1528 O O . GLU A 1 192 ? -23.084 -6.486 14.034 1.00 62.19 192 GLU A O 1
ATOM 1533 N N . PRO A 1 193 ? -24.960 -7.737 14.133 1.00 58.03 193 PRO A N 1
ATOM 1534 C CA . PRO A 1 193 ? -25.171 -7.766 12.688 1.00 58.03 193 PRO A CA 1
ATOM 1535 C C . PRO A 1 193 ? -25.338 -6.353 12.120 1.00 58.03 193 PRO A C 1
ATOM 1537 O O . PRO A 1 193 ? -26.167 -5.584 12.605 1.00 58.03 193 PRO A O 1
ATOM 1540 N N . ILE A 1 194 ? -24.573 -6.009 11.084 1.00 57.88 194 ILE A N 1
ATOM 1541 C CA . ILE A 1 194 ? -24.798 -4.781 10.309 1.00 57.88 194 ILE A CA 1
ATOM 1542 C C . ILE A 1 194 ? -25.839 -5.088 9.228 1.00 57.88 194 ILE A C 1
ATOM 1544 O O . ILE A 1 194 ? -25.874 -6.198 8.689 1.00 57.88 194 ILE A O 1
ATOM 1548 N N . LYS A 1 195 ? -26.674 -4.103 8.878 1.00 58.28 195 LYS A N 1
ATOM 1549 C CA . LYS A 1 195 ? -27.407 -4.154 7.607 1.00 58.28 195 LYS A CA 1
ATOM 1550 C C . LYS A 1 195 ? -26.381 -4.331 6.472 1.00 58.28 195 LYS A C 1
ATOM 1552 O O . LYS A 1 195 ? -25.321 -3.716 6.556 1.00 58.28 195 LYS A O 1
ATOM 1557 N N . PRO A 1 196 ? -26.648 -5.163 5.452 1.00 51.16 196 PRO A N 1
ATOM 1558 C CA . PRO A 1 196 ? -25.742 -5.304 4.319 1.00 51.16 196 PRO A CA 1
ATOM 1559 C C . PRO A 1 196 ? -25.528 -3.934 3.675 1.00 51.16 196 PRO A C 1
ATOM 1561 O O . PRO A 1 196 ? -26.490 -3.295 3.255 1.00 51.16 196 PRO A O 1
ATOM 1564 N N . ILE A 1 197 ? -24.282 -3.481 3.650 1.00 60.53 197 ILE A N 1
ATOM 1565 C CA . ILE A 1 197 ? -23.858 -2.253 2.989 1.00 60.53 197 ILE A CA 1
ATOM 1566 C C . ILE A 1 197 ? -22.701 -2.670 2.077 1.00 60.53 197 ILE A C 1
ATOM 1568 O O . ILE A 1 197 ? -21.787 -3.356 2.528 1.00 60.53 197 ILE A O 1
ATOM 1572 N N . ASP A 1 198 ? -22.764 -2.298 0.800 1.00 63.09 198 ASP A N 1
ATOM 1573 C CA . ASP A 1 198 ? -21.760 -2.620 -0.228 1.00 63.09 198 ASP A CA 1
ATOM 1574 C C . ASP A 1 198 ? -20.529 -1.701 -0.108 1.00 63.09 198 ASP A C 1
ATOM 1576 O O . ASP A 1 198 ? -20.201 -0.938 -1.014 1.00 63.09 198 ASP A O 1
ATOM 1580 N N . LYS A 1 199 ? -19.915 -1.680 1.082 1.00 68.81 199 LYS A N 1
ATOM 1581 C CA . LYS A 1 199 ? -18.767 -0.826 1.414 1.00 68.81 199 LYS A CA 1
ATOM 1582 C C . LYS A 1 199 ? -17.642 -1.649 2.023 1.00 68.81 199 LYS A C 1
ATOM 1584 O O . LYS A 1 199 ? -17.886 -2.605 2.764 1.00 68.81 199 LYS A O 1
ATOM 1589 N N . MET A 1 200 ? -16.406 -1.255 1.722 1.00 69.44 200 MET A N 1
ATOM 1590 C CA . MET A 1 200 ? -15.213 -2.028 2.091 1.00 69.44 200 MET A CA 1
ATOM 1591 C C . MET A 1 200 ? -14.822 -1.902 3.569 1.00 69.44 200 MET A C 1
ATOM 1593 O O . MET A 1 200 ? -14.402 -2.895 4.169 1.00 69.44 200 MET A O 1
ATOM 1597 N N . VAL A 1 201 ? -14.985 -0.719 4.178 1.00 74.88 201 VAL A N 1
ATOM 1598 C CA . VAL A 1 201 ? -14.629 -0.472 5.585 1.00 74.88 201 VAL A CA 1
ATOM 1599 C C . VAL A 1 201 ? -15.788 0.171 6.338 1.00 74.88 201 VAL A C 1
ATOM 1601 O O . VAL A 1 201 ? -16.349 1.160 5.884 1.00 74.88 201 VAL A O 1
ATOM 1604 N N . CYS A 1 202 ? -16.125 -0.348 7.519 1.00 74.94 202 CYS A N 1
ATOM 1605 C CA . CYS A 1 202 ? -17.140 0.230 8.403 1.00 74.94 202 CYS A CA 1
ATOM 1606 C C . CYS A 1 202 ? -16.568 0.530 9.789 1.00 74.94 202 CYS A C 1
ATOM 1608 O O . CYS A 1 202 ? -16.050 -0.354 10.472 1.00 74.94 202 CYS A O 1
ATOM 1610 N N . ILE A 1 203 ? -16.718 1.770 10.240 1.00 74.44 203 ILE A N 1
ATOM 1611 C CA . ILE A 1 203 ? -16.222 2.258 11.522 1.00 74.44 203 ILE A CA 1
ATOM 1612 C C . ILE A 1 203 ? -17.400 2.508 12.461 1.00 74.44 203 ILE A C 1
ATOM 1614 O O . ILE A 1 203 ? -18.357 3.202 12.120 1.00 74.44 203 ILE A O 1
ATOM 1618 N N . ARG A 1 204 ? -17.317 1.965 13.678 1.00 74.06 204 ARG A N 1
ATOM 1619 C CA . ARG A 1 204 ? -18.243 2.248 14.779 1.00 74.06 204 ARG A CA 1
ATOM 1620 C C . ARG A 1 204 ? -17.484 2.778 15.986 1.00 74.06 204 ARG A C 1
ATOM 1622 O O . ARG A 1 204 ? -16.479 2.210 16.403 1.00 74.06 204 ARG A O 1
ATOM 1629 N N . SER A 1 205 ? -17.999 3.831 16.601 1.00 72.19 205 SER A N 1
ATOM 1630 C CA . SER A 1 205 ? -17.426 4.391 17.820 1.00 72.19 205 SER A CA 1
ATOM 1631 C C . SER A 1 205 ? -18.505 4.657 18.857 1.00 72.19 205 SER A C 1
ATOM 1633 O O . SER A 1 205 ? -19.384 5.498 18.651 1.00 72.19 205 SER A O 1
ATOM 1635 N N . ASP A 1 206 ? -18.385 3.977 19.998 1.00 71.94 206 ASP A N 1
ATOM 1636 C CA . ASP A 1 206 ? -19.194 4.235 21.195 1.00 71.94 206 ASP A CA 1
ATOM 1637 C C . ASP A 1 206 ? -18.486 5.234 22.141 1.00 71.94 206 ASP A C 1
ATOM 1639 O O . ASP A 1 206 ? -18.949 5.523 23.246 1.00 71.94 206 ASP A O 1
ATOM 1643 N N . LEU A 1 207 ? -17.344 5.790 21.708 1.00 65.88 207 LEU A N 1
ATOM 1644 C CA . LEU A 1 207 ? -16.519 6.712 22.490 1.00 65.88 207 LEU A CA 1
ATOM 1645 C C . LEU A 1 207 ? -17.266 8.007 22.847 1.00 65.88 207 LEU A C 1
ATOM 1647 O O . LEU A 1 207 ? -17.049 8.566 23.920 1.00 65.88 207 LEU A O 1
ATOM 1651 N N . LEU A 1 208 ? -18.167 8.475 21.978 1.00 65.69 208 LEU A N 1
ATOM 1652 C CA . LEU A 1 208 ? -18.932 9.711 22.183 1.00 65.69 208 LEU A CA 1
ATOM 1653 C C . LEU A 1 208 ? -19.817 9.659 23.436 1.00 65.69 208 LEU A C 1
ATOM 1655 O O . LEU A 1 208 ? -19.916 10.658 24.151 1.00 65.69 208 LEU A O 1
ATOM 1659 N N . ALA A 1 209 ? -20.415 8.505 23.744 1.00 66.00 209 ALA A N 1
ATOM 1660 C CA . ALA A 1 209 ? -21.174 8.308 24.976 1.00 66.00 209 ALA A CA 1
ATOM 1661 C C . ALA A 1 209 ? -20.275 8.452 26.216 1.00 66.00 209 ALA A C 1
ATOM 1663 O O . ALA A 1 209 ? -20.618 9.174 27.150 1.00 66.00 209 ALA A O 1
ATOM 1664 N N . ALA A 1 210 ? -19.085 7.843 26.196 1.00 60.28 210 ALA A N 1
ATOM 1665 C CA . ALA A 1 210 ? -18.129 7.918 27.301 1.00 60.28 210 ALA A CA 1
ATOM 1666 C C . ALA A 1 210 ? -17.548 9.332 27.487 1.00 60.28 210 ALA A C 1
ATOM 1668 O O . ALA A 1 210 ? -17.436 9.826 28.609 1.00 60.28 210 ALA A O 1
ATOM 1669 N N . LEU A 1 211 ? -17.239 10.024 26.386 1.00 61.12 211 LEU A N 1
ATOM 1670 C CA . LEU A 1 211 ? -16.759 11.407 26.411 1.00 61.12 211 LEU A CA 1
ATOM 1671 C C . LEU A 1 211 ? -17.798 12.388 26.954 1.00 61.12 211 LEU A C 1
ATOM 1673 O O . LEU A 1 211 ? -17.418 13.427 27.482 1.00 61.12 211 LEU A O 1
ATOM 1677 N N . ARG A 1 212 ? -19.097 12.097 26.848 1.00 61.66 212 ARG A N 1
ATOM 1678 C CA . ARG A 1 212 ? -20.155 12.943 27.423 1.00 61.66 212 ARG A CA 1
ATOM 1679 C C . ARG A 1 212 ? -20.229 12.858 28.932 1.00 61.66 212 ARG A C 1
ATOM 1681 O O . ARG A 1 212 ? -20.316 13.902 29.576 1.00 61.66 212 ARG A O 1
ATOM 1688 N N . GLU A 1 213 ? -20.148 11.649 29.475 1.00 59.50 213 GLU A N 1
ATOM 1689 C CA . GLU A 1 213 ? -20.060 11.448 30.923 1.00 59.50 213 GLU A CA 1
ATOM 1690 C C . GLU A 1 213 ? -18.829 12.173 31.492 1.00 59.50 213 GLU A C 1
ATOM 1692 O O . GLU A 1 213 ? -18.909 12.841 32.522 1.00 59.50 213 GLU A O 1
ATOM 1697 N N . LEU A 1 214 ? -17.720 12.179 30.745 1.00 55.00 214 LEU A N 1
ATOM 1698 C CA . LEU A 1 214 ? -16.514 12.935 31.095 1.00 55.00 214 LEU A CA 1
ATOM 1699 C C . LEU A 1 214 ? -16.628 14.452 30.862 1.00 55.00 214 LEU A C 1
ATOM 1701 O O . LEU A 1 214 ? -16.142 15.225 31.684 1.00 55.00 214 LEU A O 1
ATOM 1705 N N . LYS A 1 215 ? -17.291 14.920 29.794 1.00 50.03 215 LYS A N 1
ATOM 1706 C CA . LYS A 1 215 ? -17.535 16.356 29.525 1.00 50.03 215 LYS A CA 1
ATOM 1707 C C . LYS A 1 215 ? -18.463 16.991 30.556 1.00 50.03 215 LYS A C 1
ATOM 1709 O O . LYS A 1 215 ? -18.312 18.174 30.850 1.00 50.03 215 LYS A O 1
ATOM 1714 N N . ARG A 1 216 ? -19.380 16.218 31.149 1.00 49.16 216 ARG A N 1
ATOM 1715 C CA . ARG A 1 216 ? -20.117 16.634 32.355 1.00 49.16 216 ARG A CA 1
ATOM 1716 C C . ARG A 1 216 ? -19.187 16.876 33.552 1.00 49.16 216 ARG A C 1
ATOM 1718 O O . ARG A 1 216 ? -19.574 17.589 34.470 1.00 49.16 216 ARG A O 1
ATOM 1725 N N . SER A 1 217 ? -17.966 16.339 33.514 1.00 47.16 217 SER A N 1
ATOM 1726 C CA . SER A 1 217 ? -16.980 16.384 34.591 1.00 47.16 217 SER A CA 1
ATOM 1727 C C . SER A 1 217 ? -15.762 17.295 34.342 1.00 47.16 217 SER A C 1
ATOM 1729 O O . SER A 1 217 ? -15.093 17.585 35.332 1.00 47.16 217 SER A O 1
ATOM 1731 N N . LYS A 1 218 ? -15.428 17.755 33.118 1.00 38.56 218 LYS A N 1
ATOM 1732 C CA . LYS A 1 218 ? -14.311 18.710 32.865 1.00 38.56 218 LYS A CA 1
ATOM 1733 C C . LYS A 1 218 ? -14.254 19.245 31.415 1.00 38.56 218 LYS A C 1
ATOM 1735 O O . LYS A 1 218 ? -14.523 18.508 30.469 1.00 38.56 218 LYS A O 1
ATOM 1740 N N . ARG A 1 219 ? -13.857 20.521 31.246 1.00 35.44 219 ARG A N 1
ATOM 1741 C CA . ARG A 1 219 ? -13.488 21.185 29.969 1.00 35.44 219 ARG A CA 1
ATOM 1742 C C . ARG A 1 219 ? -11.959 21.221 29.810 1.00 35.44 219 ARG A C 1
ATOM 1744 O O . ARG A 1 219 ? -11.301 21.619 30.761 1.00 35.44 219 ARG A O 1
ATOM 1751 N N . GLU A 1 220 ? -11.435 20.861 28.634 1.00 33.81 220 GLU A N 1
ATOM 1752 C CA . GLU A 1 220 ? -10.586 21.677 27.727 1.00 33.81 220 GLU A CA 1
ATOM 1753 C C . GLU A 1 220 ? -9.817 20.825 26.686 1.00 33.81 220 GLU A C 1
ATOM 1755 O O . GLU A 1 220 ? -9.977 19.610 26.635 1.00 33.81 220 GLU A O 1
ATOM 1760 N N . VAL A 1 221 ? -9.120 21.520 25.780 1.00 31.25 221 VAL A N 1
ATOM 1761 C CA . VAL A 1 221 ? -8.957 21.336 24.321 1.00 31.25 221 VAL A CA 1
ATOM 1762 C C . VAL A 1 221 ? -7.603 20.693 23.946 1.00 31.25 221 VAL A C 1
ATOM 1764 O O . VAL A 1 221 ? -6.694 20.681 24.767 1.00 31.25 221 VAL A O 1
ATOM 1767 N N . VAL A 1 222 ? -7.447 20.218 22.698 1.00 29.16 222 VAL A N 1
ATOM 1768 C CA . VAL A 1 222 ? -6.406 20.645 21.716 1.00 29.16 222 VAL A CA 1
ATOM 1769 C C . VAL A 1 222 ? -6.124 19.577 20.645 1.00 29.16 222 VAL A C 1
ATOM 1771 O O . VAL A 1 222 ? -6.025 18.382 20.913 1.00 29.16 222 VAL A O 1
ATOM 1774 N N . SER A 1 223 ? -6.037 20.091 19.416 1.00 32.28 223 SER A N 1
ATOM 1775 C CA . SER A 1 223 ? -5.715 19.496 18.120 1.00 32.28 223 SER A CA 1
ATOM 1776 C C . SER A 1 223 ? -4.226 19.174 17.942 1.00 32.28 223 SER A C 1
ATOM 1778 O O . SER A 1 223 ? -3.367 19.714 18.634 1.00 32.28 223 SER A O 1
ATOM 1780 N N . SER A 1 224 ? -3.900 18.365 16.934 1.00 26.86 224 SER A N 1
ATOM 1781 C CA . SER A 1 224 ? -2.539 18.300 16.391 1.00 26.86 224 SER A CA 1
ATOM 1782 C C . SER A 1 224 ? -2.564 17.917 14.915 1.00 26.86 224 SER A C 1
ATOM 1784 O O . SER A 1 224 ? -3.191 16.913 14.574 1.00 26.86 224 SER A O 1
ATOM 1786 N N . ASP A 1 225 ? -1.853 18.699 14.104 1.00 28.16 225 ASP A N 1
ATOM 1787 C CA . ASP A 1 225 ? -1.636 18.499 12.670 1.00 28.16 225 ASP A CA 1
ATOM 1788 C C . ASP A 1 225 ? -0.705 17.307 12.356 1.00 28.16 225 ASP A C 1
ATOM 1790 O O . ASP A 1 225 ? 0.104 16.914 13.212 1.00 28.16 225 ASP A O 1
ATOM 1794 N N . PRO A 1 226 ? -0.789 16.731 11.140 1.00 32.94 226 PRO A N 1
ATOM 1795 C CA . PRO A 1 226 ? 0.071 15.646 10.678 1.00 32.94 226 PRO A CA 1
ATOM 1796 C C . PRO A 1 226 ? 1.350 16.170 10.005 1.00 32.94 226 PRO A C 1
ATOM 1798 O O . PRO A 1 226 ? 1.371 17.251 9.420 1.00 32.94 226 PRO A O 1
ATOM 1801 N N . ALA A 1 227 ? 2.416 15.375 10.092 1.00 34.91 227 ALA A N 1
ATOM 1802 C CA . ALA A 1 227 ? 3.670 15.579 9.376 1.00 34.91 227 ALA A CA 1
ATOM 1803 C C . ALA A 1 227 ? 3.685 14.690 8.124 1.00 34.91 227 ALA A C 1
ATOM 1805 O O . ALA A 1 227 ? 3.175 13.578 8.163 1.00 34.91 227 ALA A O 1
ATOM 1806 N N . GLU A 1 228 ? 4.254 15.200 7.033 1.00 35.59 228 GLU A N 1
ATOM 1807 C CA . GLU A 1 228 ? 4.320 14.543 5.724 1.00 35.59 228 GLU A CA 1
ATOM 1808 C C . GLU A 1 228 ? 5.451 13.495 5.660 1.00 35.59 228 GLU A C 1
ATOM 1810 O O . GLU A 1 228 ? 6.593 13.779 6.037 1.00 35.59 228 GLU A O 1
ATOM 1815 N N . SER A 1 229 ? 5.149 12.309 5.121 1.00 39.72 229 SER A N 1
ATOM 1816 C CA . SER A 1 229 ? 6.094 11.224 4.810 1.00 39.72 229 SER A CA 1
ATOM 1817 C C . SER A 1 229 ? 5.926 10.758 3.357 1.00 39.72 229 SER A C 1
ATOM 1819 O O . SER A 1 229 ? 4.840 10.872 2.803 1.00 39.72 229 SER A O 1
ATOM 1821 N N . ASN A 1 230 ? 7.023 10.293 2.734 1.00 42.84 230 ASN A N 1
ATOM 1822 C CA . ASN A 1 230 ? 7.337 10.260 1.290 1.00 42.84 230 ASN A CA 1
ATOM 1823 C C . ASN A 1 230 ? 7.020 8.922 0.578 1.00 42.84 230 ASN A C 1
ATOM 1825 O O . ASN A 1 230 ? 7.658 7.951 0.950 1.00 42.84 230 ASN A O 1
ATOM 1829 N N . LEU A 1 231 ? 6.160 8.912 -0.470 1.00 44.81 231 LEU A N 1
ATOM 1830 C CA . LEU A 1 231 ? 6.060 8.015 -1.664 1.00 44.81 231 LEU A CA 1
ATOM 1831 C C . LEU A 1 231 ? 4.663 7.988 -2.347 1.00 44.81 231 LEU A C 1
ATOM 1833 O O . LEU A 1 231 ? 3.703 7.498 -1.777 1.00 44.81 231 LEU A O 1
ATOM 1837 N N . GLY A 1 232 ? 4.587 8.451 -3.604 1.00 49.25 232 GLY A N 1
ATOM 1838 C CA . GLY A 1 232 ? 3.400 8.935 -4.344 1.00 49.25 232 GLY A CA 1
ATOM 1839 C C . GLY A 1 232 ? 2.153 8.050 -4.550 1.00 49.25 232 GLY A C 1
ATOM 1840 O O . GLY A 1 232 ? 1.653 7.979 -5.672 1.00 49.25 232 GLY A O 1
ATOM 1841 N N . ILE A 1 233 ? 1.585 7.457 -3.507 1.00 52.25 233 ILE A N 1
ATOM 1842 C CA . ILE A 1 233 ? 0.239 6.869 -3.509 1.00 52.25 233 ILE A CA 1
ATOM 1843 C C . ILE A 1 233 ? -0.609 7.653 -2.504 1.00 52.25 233 ILE A C 1
ATOM 1845 O O . ILE A 1 233 ? -0.253 7.731 -1.331 1.00 52.25 233 ILE A O 1
ATOM 1849 N N . ASP A 1 234 ? -1.716 8.234 -2.966 1.00 54.94 234 ASP A N 1
ATOM 1850 C CA . ASP A 1 234 ? -2.686 8.915 -2.114 1.00 54.94 234 ASP A CA 1
ATOM 1851 C C . ASP A 1 234 ? -3.801 7.935 -1.724 1.00 54.94 234 ASP A C 1
ATOM 1853 O O . ASP A 1 234 ? -4.590 7.479 -2.558 1.00 54.94 234 ASP A O 1
ATOM 1857 N N . LEU A 1 235 ? -3.867 7.625 -0.432 1.00 57.19 235 LEU A N 1
ATOM 1858 C CA . LEU A 1 235 ? -4.999 6.959 0.192 1.00 57.19 235 LEU A CA 1
ATOM 1859 C C . LEU A 1 235 ? -6.067 8.007 0.491 1.00 57.19 235 LEU A C 1
ATOM 1861 O O . LEU A 1 235 ? -5.876 8.922 1.296 1.00 57.19 235 LEU A O 1
ATOM 1865 N N . SER A 1 236 ? -7.204 7.851 -0.171 1.00 63.78 236 SER A N 1
ATOM 1866 C CA . SER A 1 236 ? -8.365 8.719 -0.034 1.00 63.78 236 SER A CA 1
ATOM 1867 C C . SER A 1 236 ? -9.606 7.896 0.262 1.00 63.78 236 SER A C 1
ATOM 1869 O O . SER A 1 236 ? -9.619 6.670 0.138 1.00 63.78 236 SER A O 1
ATOM 1871 N N . CYS A 1 237 ? -10.658 8.583 0.669 1.00 65.31 237 CYS A N 1
ATOM 1872 C CA . CYS A 1 237 ? -11.933 7.970 0.953 1.00 65.31 237 CYS A CA 1
ATOM 1873 C C . CYS A 1 237 ? -13.018 8.593 0.092 1.00 65.31 237 CYS A C 1
ATOM 1875 O O . CYS A 1 237 ? -13.094 9.814 -0.061 1.00 65.31 237 CYS A O 1
ATOM 1877 N N . THR A 1 238 ? -13.908 7.744 -0.410 1.00 72.69 238 THR A N 1
ATOM 1878 C CA . THR A 1 238 ? -15.227 8.203 -0.852 1.00 72.69 238 THR A CA 1
ATOM 1879 C C . THR A 1 238 ? -15.952 8.897 0.302 1.00 72.69 238 THR A C 1
ATOM 1881 O O . THR A 1 238 ? -15.630 8.692 1.473 1.00 72.69 238 THR A O 1
ATOM 1884 N N . THR A 1 239 ? -16.951 9.726 -0.001 1.00 72.88 239 THR A N 1
ATOM 1885 C CA . THR A 1 239 ? -17.758 10.347 1.053 1.00 72.88 239 THR A CA 1
ATOM 1886 C C . THR A 1 239 ? -18.358 9.257 1.952 1.00 72.88 239 THR A C 1
ATOM 1888 O O . THR A 1 239 ? -19.080 8.396 1.440 1.00 72.88 239 THR A O 1
ATOM 1891 N N . PRO A 1 240 ? -18.064 9.263 3.266 1.00 73.25 240 PRO A N 1
ATOM 1892 C CA . PRO A 1 240 ? -18.519 8.210 4.155 1.00 73.25 240 PRO A CA 1
ATOM 1893 C C . PRO A 1 240 ? -20.045 8.237 4.274 1.00 73.25 240 PRO A C 1
ATOM 1895 O O . PRO A 1 240 ? -20.656 9.282 4.502 1.00 73.25 240 PRO A O 1
ATOM 1898 N N . GLU A 1 241 ? -20.662 7.068 4.146 1.00 76.06 241 GLU A N 1
ATOM 1899 C CA . GLU A 1 241 ? -22.097 6.871 4.317 1.00 76.06 241 GLU A CA 1
ATOM 1900 C C . GLU A 1 241 ? -22.360 6.374 5.733 1.00 76.06 241 GLU A C 1
ATOM 1902 O O . GLU A 1 241 ? -21.885 5.312 6.141 1.00 76.06 241 GLU A O 1
ATOM 1907 N N . GLY A 1 242 ? -23.117 7.135 6.515 1.00 72.94 242 GLY A N 1
ATOM 1908 C CA . GLY A 1 242 ? -23.370 6.750 7.889 1.00 72.94 242 GLY A CA 1
ATOM 1909 C C . GLY A 1 242 ? -24.181 7.744 8.684 1.00 72.94 242 GLY A C 1
ATOM 1910 O O . GLY A 1 242 ? -24.504 8.843 8.239 1.00 72.94 242 GLY A O 1
ATOM 1911 N N . GLU A 1 243 ? -24.472 7.334 9.907 1.00 72.50 243 GLU A N 1
ATOM 1912 C CA . GLU A 1 243 ? -25.207 8.125 10.872 1.00 72.50 243 GLU A CA 1
ATOM 1913 C C . GLU A 1 243 ? -24.329 8.327 12.104 1.00 72.50 243 GLU A C 1
ATOM 1915 O O . GLU A 1 243 ? -23.948 7.385 12.810 1.00 72.50 243 GLU A O 1
ATOM 1920 N N . CYS A 1 244 ? -24.024 9.590 12.383 1.00 68.19 244 CYS A N 1
ATOM 1921 C CA . CYS A 1 244 ? -23.561 9.984 13.698 1.00 68.19 244 CYS A CA 1
ATOM 1922 C C . CYS A 1 244 ? -24.767 10.451 14.507 1.00 68.19 244 CYS A C 1
ATOM 1924 O O . CYS A 1 244 ? -25.412 11.449 14.187 1.00 68.19 244 CYS A O 1
ATOM 1926 N N . THR A 1 245 ? -25.068 9.723 15.574 1.00 69.44 245 THR A N 1
ATOM 1927 C CA . THR A 1 245 ? -25.982 10.201 16.602 1.00 69.44 245 THR A CA 1
ATOM 1928 C C . THR A 1 245 ? -25.206 10.976 17.652 1.00 69.44 245 THR A C 1
ATOM 1930 O O . THR A 1 245 ? -23.978 11.039 17.679 1.00 69.44 245 THR A O 1
ATOM 1933 N N . THR A 1 246 ? -25.958 11.525 18.594 1.00 62.78 246 THR A N 1
ATOM 1934 C CA . THR A 1 246 ? -25.391 12.223 19.732 1.00 62.78 246 THR A CA 1
ATOM 1935 C C . THR A 1 246 ? -24.462 11.301 20.570 1.00 62.78 246 THR A C 1
ATOM 1937 O O . THR A 1 246 ? -23.433 11.755 21.062 1.00 62.78 246 THR A O 1
ATOM 1940 N N . SER A 1 247 ? -24.755 10.003 20.705 1.00 65.19 247 SER A N 1
ATOM 1941 C CA . SER A 1 247 ? -24.034 9.069 21.597 1.00 65.19 247 SER A CA 1
ATOM 1942 C C . SER A 1 247 ? -23.093 8.084 20.899 1.00 65.19 247 SER A C 1
ATOM 1944 O O . SER A 1 247 ? -22.256 7.475 21.560 1.00 65.19 247 SER A O 1
ATOM 1946 N N . SER A 1 248 ? -23.217 7.908 19.590 1.00 69.94 248 SER A N 1
ATOM 1947 C CA . SER A 1 248 ? -22.432 6.942 18.822 1.00 69.94 248 SER A CA 1
ATOM 1948 C C . SER A 1 248 ? -22.356 7.381 17.371 1.00 69.94 248 SER A C 1
ATOM 1950 O O . SER A 1 248 ? -23.332 7.921 16.848 1.00 69.94 248 SER A O 1
ATOM 1952 N N . CYS A 1 249 ? -21.240 7.098 16.706 1.00 69.44 249 CYS A N 1
ATOM 1953 C CA . CYS A 1 249 ? -21.168 7.238 15.258 1.00 69.44 249 CYS A CA 1
ATOM 1954 C C . CYS A 1 249 ? -20.888 5.893 14.591 1.00 69.44 249 CYS A C 1
ATOM 1956 O O . CYS A 1 249 ? -20.063 5.115 15.075 1.00 69.44 249 CYS A O 1
ATOM 1958 N N . SER A 1 250 ? -21.608 5.624 13.504 1.00 77.25 250 SER A N 1
ATOM 1959 C CA . SER A 1 250 ? -21.418 4.462 12.646 1.00 77.25 250 SER A CA 1
ATOM 1960 C C . SER A 1 250 ? -21.436 4.920 11.197 1.00 77.25 250 SER A C 1
ATOM 1962 O O . SER A 1 250 ? -22.443 5.452 10.736 1.00 77.25 250 SER A O 1
ATOM 1964 N N . TYR A 1 251 ? -20.345 4.692 10.478 1.00 77.75 251 TYR A N 1
ATOM 1965 C CA . TYR A 1 251 ? -20.235 5.035 9.064 1.00 77.75 251 TYR A CA 1
ATOM 1966 C C . TYR A 1 251 ? -19.400 4.008 8.314 1.00 77.75 251 TYR A C 1
ATOM 1968 O O . TYR A 1 251 ? -18.561 3.329 8.902 1.00 77.75 251 TYR A O 1
ATOM 1976 N N . CYS A 1 252 ? -19.648 3.887 7.019 1.00 77.69 252 CYS A N 1
ATOM 1977 C CA . CYS A 1 252 ? -18.907 3.027 6.117 1.00 77.69 252 CYS A CA 1
ATOM 1978 C C . CYS A 1 252 ? -18.336 3.846 4.965 1.00 77.69 252 CYS A C 1
ATOM 1980 O O . CYS A 1 252 ? -18.915 4.847 4.546 1.00 77.69 252 CYS A O 1
ATOM 1982 N N . VAL A 1 253 ? -17.188 3.416 4.464 1.00 77.50 253 VAL A N 1
ATOM 1983 C CA . VAL A 1 253 ? -16.418 4.144 3.469 1.00 77.50 253 VAL A CA 1
ATOM 1984 C C . VAL A 1 253 ? -15.725 3.171 2.527 1.00 77.50 253 VAL A C 1
ATOM 1986 O O . VAL A 1 253 ? -15.274 2.098 2.941 1.00 77.50 253 VAL A O 1
ATOM 1989 N N . ASP A 1 254 ? -15.662 3.544 1.252 1.00 75.00 254 ASP A N 1
ATOM 1990 C CA . ASP A 1 254 ? -14.763 2.898 0.302 1.00 75.00 254 ASP A CA 1
ATOM 1991 C C . ASP A 1 254 ? -13.419 3.617 0.315 1.00 75.00 254 ASP A C 1
ATOM 1993 O O . ASP A 1 254 ? -13.370 4.850 0.252 1.00 75.00 254 ASP A O 1
ATOM 1997 N N . LEU A 1 255 ? -12.355 2.823 0.404 1.00 70.19 255 LEU A N 1
ATOM 1998 C CA . LEU A 1 255 ? -10.983 3.283 0.264 1.00 70.19 255 LEU A CA 1
ATOM 1999 C C . LEU A 1 255 ? -10.656 3.388 -1.223 1.00 70.19 255 LEU A C 1
ATOM 2001 O O . LEU A 1 255 ? -10.724 2.393 -1.943 1.00 70.19 255 LEU A O 1
ATOM 2005 N N . ASP A 1 256 ? -10.269 4.583 -1.643 1.00 63.72 256 ASP A N 1
ATOM 2006 C CA . ASP A 1 256 ? -9.783 4.861 -2.984 1.00 63.72 256 ASP A CA 1
ATOM 2007 C C . ASP A 1 256 ? -8.270 5.053 -2.929 1.00 63.72 256 ASP A C 1
ATOM 2009 O O . ASP A 1 256 ? -7.754 5.936 -2.235 1.00 63.72 256 ASP A O 1
ATOM 2013 N N . ILE A 1 257 ? -7.562 4.222 -3.688 1.00 64.06 257 ILE A N 1
ATOM 2014 C CA . ILE A 1 257 ? -6.110 4.282 -3.829 1.00 64.06 257 ILE A CA 1
ATOM 2015 C C . ILE A 1 257 ? -5.816 4.977 -5.150 1.00 64.06 257 ILE A C 1
ATOM 2017 O O . ILE A 1 257 ? -6.057 4.417 -6.219 1.00 64.06 257 ILE A O 1
ATOM 2021 N N . ASN A 1 258 ? -5.310 6.203 -5.071 1.00 59.50 258 ASN A N 1
ATOM 2022 C CA . ASN A 1 258 ? -5.007 7.015 -6.238 1.00 59.50 258 ASN A CA 1
ATOM 2023 C C . ASN A 1 258 ? -3.495 7.253 -6.371 1.00 59.50 258 ASN A C 1
ATOM 2025 O O . ASN A 1 258 ? -2.791 7.362 -5.369 1.00 59.50 258 ASN A O 1
ATOM 2029 N N . PRO A 1 259 ? -2.972 7.412 -7.597 1.00 53.84 259 PRO A N 1
ATOM 2030 C CA . PRO A 1 259 ? -1.658 8.009 -7.816 1.00 53.84 259 PRO A CA 1
ATOM 2031 C C . PRO A 1 259 ? -1.596 9.402 -7.175 1.00 53.84 259 PRO A C 1
ATOM 2033 O O . PRO A 1 259 ? -2.468 10.238 -7.432 1.00 53.84 259 PRO A O 1
ATOM 2036 N N . SER A 1 260 ? -0.575 9.674 -6.361 1.00 52.50 260 SER A N 1
ATOM 2037 C CA . SER A 1 260 ? -0.471 10.959 -5.662 1.00 52.50 260 SER A CA 1
ATOM 2038 C C . SER A 1 260 ? -0.285 12.136 -6.623 1.00 52.50 260 SER A C 1
ATOM 2040 O O . SER A 1 260 ? 0.432 12.044 -7.627 1.00 52.50 260 SER A O 1
ATOM 2042 N N . LYS A 1 261 ? -0.931 13.270 -6.312 1.00 49.41 261 LYS A N 1
ATOM 2043 C CA . LYS A 1 261 ? -0.820 14.527 -7.089 1.00 49.41 261 LYS A CA 1
ATOM 2044 C C . LYS A 1 261 ? 0.324 15.426 -6.612 1.00 49.41 261 LYS A C 1
ATOM 2046 O O . LYS A 1 261 ? 0.709 16.356 -7.337 1.00 49.41 261 LYS A O 1
ATOM 2051 N N . THR A 1 262 ? 0.829 15.192 -5.402 1.00 41.47 262 THR A N 1
ATOM 2052 C CA . THR A 1 262 ? 1.913 15.941 -4.765 1.00 41.47 262 THR A CA 1
ATOM 2053 C C . THR A 1 262 ? 3.202 15.127 -4.800 1.00 41.47 262 THR A C 1
ATOM 2055 O O . THR A 1 262 ? 3.239 13.904 -4.767 1.00 41.47 262 THR A O 1
ATOM 2058 N N . ASN A 1 263 ? 4.316 15.826 -4.979 1.00 43.44 263 ASN A N 1
ATOM 2059 C CA . ASN A 1 263 ? 5.539 15.248 -5.532 1.00 43.44 263 ASN A CA 1
ATOM 2060 C C . ASN A 1 263 ? 6.451 14.583 -4.486 1.00 43.44 263 ASN A C 1
ATOM 2062 O O . ASN A 1 263 ? 7.676 14.589 -4.646 1.00 43.44 263 ASN A O 1
ATOM 2066 N N . SER A 1 264 ? 5.855 14.094 -3.402 1.00 41.53 264 SER A N 1
ATOM 2067 C CA . SER A 1 264 ? 6.532 13.628 -2.195 1.00 41.53 264 SER A CA 1
ATOM 2068 C C . SER A 1 264 ? 5.472 13.143 -1.208 1.00 41.53 264 SER A C 1
ATOM 2070 O O . SER A 1 264 ? 4.938 13.959 -0.464 1.00 41.53 264 SER A O 1
ATOM 2072 N N . GLY A 1 265 ? 5.121 11.856 -1.207 1.00 48.78 265 GLY A N 1
ATOM 2073 C CA . GLY A 1 265 ? 4.292 11.362 -0.104 1.00 48.78 265 GLY A CA 1
ATOM 2074 C C . GLY A 1 265 ? 3.461 10.119 -0.317 1.00 48.78 265 GLY A C 1
ATOM 2075 O O . GLY A 1 265 ? 2.845 10.041 -1.372 1.00 48.78 265 GLY A O 1
ATOM 2076 N N . VAL A 1 266 ? 3.431 9.202 0.670 1.00 42.75 266 VAL A N 1
ATOM 2077 C CA . VAL A 1 266 ? 2.233 8.373 0.857 1.00 42.75 266 VAL A CA 1
ATOM 2078 C C . VAL A 1 266 ? 1.276 9.321 1.552 1.00 42.75 266 VAL A C 1
ATOM 2080 O O . VAL A 1 266 ? 1.342 9.518 2.764 1.00 42.75 266 VAL A O 1
ATOM 2083 N N . GLY A 1 267 ? 0.475 10.025 0.759 1.00 46.47 267 GLY A N 1
ATOM 2084 C CA . GLY A 1 267 ? -0.514 10.944 1.288 1.00 46.47 267 GLY A CA 1
ATOM 2085 C C . GLY A 1 267 ? -1.683 10.131 1.815 1.00 46.47 267 GLY A C 1
ATOM 2086 O O . GLY A 1 267 ? -2.303 9.384 1.070 1.00 46.47 267 GLY A O 1
ATOM 2087 N N . ALA A 1 268 ? -2.009 10.255 3.093 1.00 52.12 268 ALA A N 1
ATOM 2088 C CA . ALA A 1 268 ? -3.245 9.696 3.617 1.00 52.12 268 ALA A CA 1
ATOM 2089 C C . ALA A 1 268 ? -4.114 10.844 4.128 1.00 52.12 268 ALA A C 1
ATOM 2091 O O . ALA A 1 268 ? -3.872 11.379 5.211 1.00 52.12 268 ALA A O 1
ATOM 2092 N N . ASP A 1 269 ? -5.148 11.217 3.368 1.00 58.81 269 ASP A N 1
ATOM 2093 C CA . ASP A 1 269 ? -6.179 12.142 3.856 1.00 58.81 269 ASP A CA 1
ATOM 2094 C C . ASP A 1 269 ? -7.193 11.364 4.702 1.00 58.81 269 ASP A C 1
ATOM 2096 O O . ASP A 1 269 ? -8.374 11.234 4.384 1.00 58.81 269 ASP A O 1
ATOM 2100 N N . LEU A 1 270 ? -6.699 10.796 5.803 1.00 59.12 270 LEU A N 1
ATOM 2101 C CA . LEU A 1 270 ? -7.519 10.105 6.792 1.00 59.12 270 LEU A CA 1
ATOM 2102 C C . LEU A 1 270 ? -8.628 10.998 7.385 1.00 59.12 270 LEU A C 1
ATOM 2104 O O . LEU A 1 270 ? -9.689 10.456 7.700 1.00 59.12 270 LEU A O 1
ATOM 2108 N N . PRO A 1 271 ? -8.458 12.333 7.531 1.00 63.00 271 PRO A N 1
ATOM 2109 C CA . PRO A 1 271 ? -9.558 13.220 7.906 1.00 63.00 271 PRO A CA 1
ATOM 2110 C C . PRO A 1 271 ? -10.759 13.160 6.953 1.00 63.00 271 PRO A C 1
ATOM 2112 O O . PRO A 1 271 ? -11.892 13.175 7.432 1.00 63.00 271 PRO A O 1
ATOM 2115 N N . SER A 1 272 ? -10.544 13.028 5.636 1.00 61.28 272 SER A N 1
ATOM 2116 C CA . SER A 1 272 ? -11.639 12.886 4.655 1.00 61.28 272 SER A CA 1
ATOM 2117 C C . SER A 1 272 ? -12.472 11.610 4.831 1.00 61.28 272 SER A C 1
ATOM 2119 O O . SER A 1 272 ? -13.634 11.556 4.427 1.00 61.28 272 SER A O 1
ATOM 2121 N N . CYS A 1 273 ? -11.907 10.593 5.487 1.00 63.25 273 CYS A N 1
ATOM 2122 C CA . CYS A 1 273 ? -12.574 9.325 5.771 1.00 63.25 273 CYS A CA 1
ATOM 2123 C C . CYS A 1 273 ? -13.573 9.409 6.930 1.00 63.25 273 CYS A C 1
ATOM 2125 O O . CYS A 1 273 ? -14.236 8.418 7.231 1.00 63.25 273 CYS A O 1
ATOM 2127 N N . VAL A 1 274 ? -13.676 10.558 7.602 1.00 67.75 274 VAL A N 1
ATOM 2128 C CA . VAL A 1 274 ? -14.542 10.766 8.763 1.00 67.75 274 VAL A CA 1
ATOM 2129 C C . VAL A 1 274 ? -15.694 11.708 8.383 1.00 67.75 274 VAL A C 1
ATOM 2131 O O . VAL A 1 274 ? -15.447 12.749 7.774 1.00 67.75 274 VAL A O 1
ATOM 2134 N N . PRO A 1 275 ? -16.958 11.405 8.743 1.00 67.06 275 PRO A N 1
ATOM 2135 C CA . PRO A 1 275 ? -18.075 12.312 8.492 1.00 67.06 275 PRO A CA 1
ATOM 2136 C C . PRO A 1 275 ? -17.831 13.704 9.094 1.00 67.06 275 PRO A C 1
ATOM 2138 O O . PRO A 1 275 ? -17.510 13.829 10.275 1.00 67.06 275 PRO A O 1
ATOM 2141 N N . SER A 1 276 ? -18.048 14.757 8.303 1.00 60.91 276 SER A N 1
ATOM 2142 C CA . SER A 1 276 ? -17.805 16.168 8.663 1.00 60.91 276 SER A CA 1
ATOM 2143 C C . SER A 1 276 ? -18.692 16.722 9.793 1.00 60.91 276 SER A C 1
ATOM 2145 O O . SER A 1 276 ? -18.537 17.862 10.215 1.00 60.91 276 SER A O 1
ATOM 2147 N N . ASN A 1 277 ? -19.654 15.932 10.259 1.00 55.50 277 ASN A N 1
ATOM 2148 C CA . ASN A 1 277 ? -20.674 16.262 11.254 1.00 55.50 277 ASN A CA 1
ATOM 2149 C C . ASN A 1 277 ? -20.346 15.717 12.666 1.00 55.50 277 ASN A C 1
ATOM 2151 O O . ASN A 1 277 ? -21.253 15.580 13.492 1.00 55.50 277 ASN A O 1
ATOM 2155 N N . LEU A 1 278 ? -19.067 15.413 12.926 1.00 51.94 278 LEU A N 1
ATOM 2156 C CA . LEU A 1 278 ? -18.499 15.000 14.221 1.00 51.94 278 LEU A CA 1
ATOM 2157 C C . LEU A 1 278 ? -17.948 16.172 15.045 1.00 51.94 278 LEU A C 1
ATOM 2159 O O . LEU A 1 278 ? -17.304 17.068 14.460 1.00 51.94 278 LEU A O 1
#

pLDDT: mean 74.67, std 16.12, range [25.97, 94.56]

Organism: Ancylostoma caninum (NCBI:txid29170)

Radius of gyration: 23.3 Å; chains: 1; bounding box: 62×37×66 Å

InterPro domains:
  IPR017943 Bactericidal permeability-increasing protein, alpha/beta domain superfamily [SSF55394] (16-157)

Foldseek 3Di:
DAFWWDDWDWDDDQFKTKTKGPKHKDDWDFDLVQWFWDDDDQWIKIKTKQTWIKMKIKMKMWGDGHPPTDIFTWMKMKTWRIKMKIWIWGDDFLATQIDIFMDTDIDIDIDPRCPPPPVVVVVVVVVVRCCRGPVVRVVVRCCRVPPRSVVSVVVCVVCVVLVNNQWTWDWDDDPRAIEIEIDGPVCPPDDDDDDDDSFRYKYKYQVLQVVVVSVVVDDDDDDDDDDFAFTFKEWAWDQWAWDDDNRMTMTGIHIDIHGHPDNTHNHYPVVSVDHPPD

Sequence (278 aa):
MKSIRLPETSNNDTMLDYKVWDIHLEDFSIPKSGVSFKDMNNGIHVLVTDLMFRAVAKARVAVGVSRLKAGMNGEVRVNCDYAELDLKLKWDGFNITPVVSIHADLQLEFTESFRAANLFKEKIREYAEDFVSDKVPDMIVDLFEQEVNPLLQKLKRLLTGMGLSQFGIEWMVQNKTLRVAVKPKSAMGKIEPIKPIDKMVCIRSDLLAALRELKRSKREVVSSDPAESNLGIDLSCTTPEGECTTSSCSYCVDLDINPSKTNSGVGADLPSCVPSNL

Secondary structure (DSSP, 8-state):
-----PPPEEEE-SSEEEEEEEEEES--B--GGGEEEEEETTEEEEEE-S-BEEEEEEEEEEESSTT-PEEEEEEEEEEEEEEEEEEEEEEETTEEEEEEEEEEEEEEEE-GGGTT-HHHHHHHHHHHHHIIIIIHHHHHHHHIIIIIHHHHHHHHHHHHHTT-TTEEEEEEEETTEEEEEEEEGGGTT--PPPPP---SEEEEE-HHHHHHHHHTT-------PPPP---SEEEEEPPPEEEE-SS-EEEEE-EEEEE-SSSS--EE-GGGGS-TT-